Protein AF-A0A6N7IBM6-F1 (afdb_monomer_lite)

Secondary structure (DSSP, 8-state):
-PPP-PPP-PPPTTHHHHHHHHHHHHHHHHHHHHHHHHHHHHSPSSSSPPPHHHHHHHHHHHHHHHHHHHHHHHHHHH---HHHHHHHHHHHHHHHHIIIIIHHHHHHHHHHHS---SHHHHSHHHHHHHHHHHHHHHHHHHHHHHHHHHHHHHHHHTT----THHHHHHHHHHHHHHHHHHHHHHHHHHHHHHHHHHHHHHTTSHHHHHHHHHHHHHHHHHHHHHHHHHHHHHHHT-HHHHHHHHHHHHHHHHHHHHHHHHHHHHHHHHS--------

Sequence (279 aa):
MDPATAPGRSAPPGTTRLSRTLTTTLVAVWAIAAAATLAALVVPNEGSAPGSLTLLAAGLLVTAVTAVALAFGLWSSLRLPVKAVIYALGYNGLIAIVKFTLAPQALYAANRSSPFTDVLWSEPQLGVPLSAVFFFVLYAAVYALIYRHYRKKVRAALDVSRPPRRLAVVVAVAAAVFVAGAVVLAALILPALAGLFYLRWVFSSGVSLLIAAALVLAVALATRVFASAADRAVLVRDVTVLTSFFWLSLALLALYHLLWVVYLLVLVTVWPLRVVTPK

Structure (mmCIF, N/CA/C/O backbone):
data_AF-A0A6N7IBM6-F1
#
_entry.id   AF-A0A6N7IBM6-F1
#
loop_
_atom_site.group_PDB
_atom_site.id
_atom_site.type_symbol
_atom_site.label_atom_id
_atom_site.label_alt_id
_atom_site.label_comp_id
_atom_site.label_asym_id
_atom_site.label_entity_id
_atom_site.label_seq_id
_atom_site.pdbx_PDB_ins_code
_atom_site.Cartn_x
_atom_site.Cartn_y
_atom_site.Cartn_z
_atom_site.occupancy
_atom_site.B_iso_or_equiv
_atom_site.auth_seq_id
_atom_site.auth_comp_id
_atom_site.auth_asym_id
_atom_site.auth_atom_id
_atom_site.pdbx_PDB_model_num
ATOM 1 N N . MET A 1 1 ? -55.158 32.446 25.468 1.00 46.06 1 MET A N 1
ATOM 2 C CA . MET A 1 1 ? -54.983 31.506 24.341 1.00 46.06 1 MET A CA 1
ATOM 3 C C . MET A 1 1 ? -53.535 31.615 23.911 1.00 46.06 1 MET A C 1
ATOM 5 O O . MET A 1 1 ? -53.211 32.513 23.151 1.00 46.06 1 MET A O 1
ATOM 9 N N . ASP A 1 2 ? -52.674 30.779 24.488 1.00 49.69 2 ASP A N 1
ATOM 10 C CA . ASP A 1 2 ? -51.251 30.731 24.146 1.00 49.69 2 ASP A CA 1
ATOM 11 C C . ASP A 1 2 ? -51.031 29.658 23.071 1.00 49.69 2 ASP A C 1
ATOM 13 O O . ASP A 1 2 ? -51.432 28.507 23.281 1.00 49.69 2 ASP A O 1
ATOM 17 N N . PRO A 1 3 ? -50.444 29.997 21.911 1.00 63.97 3 PRO A N 1
ATOM 18 C CA . PRO A 1 3 ? -50.121 29.018 20.890 1.00 63.97 3 PRO A CA 1
ATOM 19 C C . PRO A 1 3 ? -48.964 28.140 21.377 1.00 63.97 3 PRO A C 1
ATOM 21 O O . PRO A 1 3 ? -47.847 28.601 21.605 1.00 63.97 3 PRO A O 1
ATOM 24 N N . ALA A 1 4 ? -49.271 26.855 21.538 1.00 60.16 4 ALA A N 1
ATOM 25 C CA . ALA A 1 4 ? -48.356 25.799 21.930 1.00 60.16 4 ALA A CA 1
ATOM 26 C C . ALA A 1 4 ? -47.053 25.832 21.113 1.00 60.16 4 ALA A C 1
ATOM 28 O O . ALA A 1 4 ? -47.042 25.667 19.891 1.00 60.16 4 ALA A O 1
ATOM 29 N N . THR A 1 5 ? -45.940 26.010 21.818 1.00 67.19 5 THR A N 1
ATOM 30 C CA . THR A 1 5 ? -44.579 25.869 21.310 1.00 67.19 5 THR A CA 1
ATOM 31 C C . THR A 1 5 ? -44.333 24.411 20.925 1.00 67.19 5 THR A C 1
ATOM 33 O O . THR A 1 5 ? -44.178 23.528 21.767 1.00 67.19 5 THR A O 1
ATOM 36 N N . ALA A 1 6 ? -44.328 24.139 19.619 1.00 66.25 6 ALA A N 1
ATOM 37 C CA . ALA A 1 6 ? -44.003 22.824 19.088 1.00 66.25 6 ALA A CA 1
ATOM 38 C C . ALA A 1 6 ? -42.573 22.418 19.512 1.00 66.25 6 ALA A C 1
ATOM 40 O O . ALA A 1 6 ? -41.640 23.207 19.332 1.00 66.25 6 ALA A O 1
ATOM 41 N N . PRO A 1 7 ? -42.365 21.203 20.054 1.00 65.06 7 PRO A N 1
ATOM 42 C CA . PRO A 1 7 ? -41.046 20.744 20.465 1.00 65.06 7 PRO A CA 1
ATOM 43 C C . PRO A 1 7 ? -40.126 20.663 19.244 1.00 65.06 7 PRO A C 1
ATOM 45 O O . PRO A 1 7 ? -40.393 19.940 18.280 1.00 65.06 7 PRO A O 1
ATOM 48 N N . GLY A 1 8 ? -39.044 21.444 19.286 1.00 66.50 8 GLY A N 1
ATOM 49 C CA . GLY A 1 8 ? -38.047 21.520 18.228 1.00 66.50 8 GLY A CA 1
ATOM 50 C C . GLY A 1 8 ? -37.514 20.134 17.879 1.00 66.50 8 GLY A C 1
ATOM 51 O O . GLY A 1 8 ? -36.891 19.467 18.704 1.00 66.50 8 GLY A O 1
ATOM 52 N N . ARG A 1 9 ? -37.750 19.701 16.636 1.00 65.50 9 ARG A N 1
ATOM 53 C CA . ARG A 1 9 ? -37.090 18.533 16.050 1.00 65.50 9 ARG A CA 1
ATOM 54 C C . ARG A 1 9 ? -35.591 18.819 16.006 1.00 65.50 9 ARG A C 1
ATOM 56 O O . ARG A 1 9 ? -35.116 19.515 15.112 1.00 65.50 9 ARG A O 1
ATOM 63 N N . SER A 1 10 ? -34.851 18.300 16.979 1.00 67.12 10 SER A N 1
ATOM 64 C CA . SER A 1 10 ? -33.396 18.269 16.928 1.00 67.12 10 SER A CA 1
ATOM 65 C C . SER A 1 10 ? -32.985 17.485 15.681 1.00 67.12 10 SER A C 1
ATOM 67 O O . SER A 1 10 ? -33.371 16.330 15.488 1.00 67.12 10 SER A O 1
ATOM 69 N N . ALA A 1 11 ? -32.269 18.153 14.775 1.00 60.16 11 ALA A N 1
ATOM 70 C CA . ALA A 1 11 ? -31.796 17.539 13.545 1.00 60.16 11 ALA A CA 1
ATOM 71 C C . ALA A 1 11 ? -30.998 16.264 13.880 1.00 60.16 11 ALA A C 1
ATOM 73 O O . ALA A 1 11 ? -30.191 16.281 14.816 1.00 60.16 11 ALA A O 1
ATOM 74 N N . PRO A 1 12 ? -31.205 15.155 13.147 1.00 59.72 12 PRO A N 1
ATOM 75 C CA . PRO A 1 12 ? -30.545 13.898 13.453 1.00 59.72 12 PRO A CA 1
ATOM 76 C C . PRO A 1 12 ? -29.017 14.088 13.384 1.00 59.72 12 PRO A C 1
ATOM 78 O O . PRO A 1 12 ? -28.507 14.526 12.350 1.00 59.72 12 PRO A O 1
ATOM 81 N N . PRO A 1 13 ? -28.258 13.738 14.440 1.00 59.03 13 PRO A N 1
ATOM 82 C CA . PRO A 1 13 ? -26.821 14.022 14.567 1.00 59.03 13 PRO A CA 1
ATOM 83 C C . PRO A 1 13 ? -25.902 13.247 13.590 1.00 59.03 13 PRO A C 1
ATOM 85 O O . PRO A 1 13 ? -24.693 13.158 13.803 1.00 59.03 13 PRO A O 1
ATOM 88 N N . GLY A 1 14 ? -26.446 12.677 12.509 1.00 54.25 14 GLY A N 1
ATOM 89 C CA . GLY A 1 14 ? -25.742 11.784 11.584 1.00 54.25 14 GLY A CA 1
ATOM 90 C C . GLY A 1 14 ? -25.238 12.414 10.280 1.00 54.25 14 GLY A C 1
ATOM 91 O O . GLY A 1 14 ? -24.302 11.883 9.685 1.00 54.25 14 GLY A O 1
ATOM 92 N N 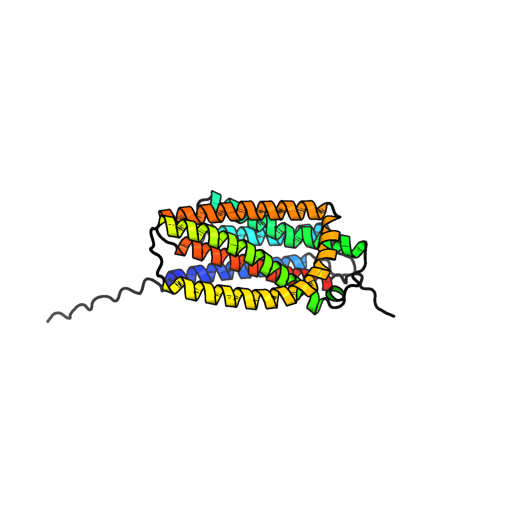. THR A 1 15 ? -25.800 13.535 9.816 1.00 53.56 15 THR A N 1
ATOM 93 C CA . THR A 1 15 ? -25.535 14.036 8.448 1.00 53.56 15 THR A CA 1
ATOM 94 C C . THR A 1 15 ? -24.187 14.750 8.294 1.00 53.56 15 THR A C 1
ATOM 96 O O . THR A 1 15 ? -23.574 14.697 7.230 1.00 53.56 15 THR A O 1
ATOM 99 N N . THR A 1 16 ? -23.658 15.354 9.360 1.00 56.59 16 THR A N 1
ATOM 100 C CA . THR A 1 16 ? -22.418 16.153 9.308 1.00 56.59 16 THR A CA 1
ATOM 101 C C . THR A 1 16 ? -21.133 15.322 9.343 1.00 56.59 16 THR A C 1
ATOM 103 O O . THR A 1 16 ? -20.100 15.762 8.838 1.00 56.59 16 THR A O 1
ATOM 106 N N . ARG A 1 17 ? -21.161 14.104 9.905 1.00 58.19 17 ARG A N 1
ATOM 107 C CA . ARG A 1 17 ? -19.975 13.224 9.933 1.00 58.19 17 ARG A CA 1
ATOM 108 C C . ARG A 1 17 ? -19.692 12.588 8.578 1.00 58.19 17 ARG A C 1
ATOM 110 O O . ARG A 1 17 ? -18.528 12.507 8.198 1.00 58.19 17 ARG A O 1
ATOM 117 N N . LEU A 1 18 ? -20.738 12.192 7.851 1.00 55.91 18 LEU A N 1
ATOM 118 C CA . LEU A 1 18 ? -20.602 11.519 6.560 1.00 55.91 18 LEU A CA 1
ATOM 119 C C . LEU A 1 18 ? -19.991 12.449 5.496 1.00 55.91 18 LEU A C 1
ATOM 121 O O . LEU A 1 18 ? -19.122 12.024 4.735 1.00 55.91 18 LEU A O 1
ATOM 125 N N . SER A 1 19 ? -20.374 13.736 5.487 1.00 61.59 19 SER A N 1
ATOM 126 C CA . SER A 1 19 ? -19.866 14.698 4.496 1.00 61.59 19 SER A CA 1
ATOM 127 C C . SER A 1 19 ? -18.378 15.009 4.679 1.00 61.59 19 SER A C 1
ATOM 129 O O . SER A 1 19 ? -17.660 15.146 3.688 1.00 61.59 19 SER A O 1
ATOM 131 N N . ARG A 1 20 ? -17.883 15.037 5.927 1.00 63.44 20 ARG A N 1
ATOM 132 C CA . ARG A 1 20 ? -16.454 15.231 6.235 1.00 63.44 20 ARG A CA 1
ATOM 133 C C . ARG A 1 20 ? -15.583 14.064 5.788 1.00 63.44 20 ARG A C 1
ATOM 135 O O . ARG A 1 20 ? -14.466 14.285 5.340 1.00 63.44 20 ARG A O 1
ATOM 142 N N . THR A 1 21 ? -16.075 12.831 5.904 1.00 60.72 21 THR A N 1
ATOM 143 C CA . THR A 1 21 ? -15.317 11.649 5.460 1.00 60.72 21 THR A CA 1
ATOM 144 C C . THR A 1 21 ? -15.274 11.567 3.935 1.00 60.72 21 THR A C 1
ATOM 146 O O . THR A 1 21 ? -14.237 11.261 3.356 1.00 60.72 21 THR A O 1
ATOM 149 N N . LEU A 1 22 ? -16.375 11.910 3.263 1.00 64.62 22 LEU A N 1
ATOM 150 C CA . LEU A 1 22 ? -16.429 11.987 1.801 1.00 64.62 22 LEU A CA 1
ATOM 151 C C . LEU A 1 22 ? -15.497 13.066 1.241 1.00 64.62 22 LEU A C 1
ATOM 153 O O . LEU A 1 22 ? -14.765 12.805 0.291 1.00 64.62 22 LEU A O 1
ATOM 157 N N . THR A 1 23 ? -15.466 14.249 1.859 1.00 65.94 23 THR A N 1
ATOM 158 C CA . THR A 1 23 ? -14.590 15.347 1.418 1.00 65.94 23 THR A CA 1
ATOM 159 C C . THR A 1 23 ? -13.111 15.023 1.592 1.00 65.94 23 THR A C 1
ATOM 161 O O . THR A 1 23 ? -12.343 15.255 0.664 1.00 65.94 23 THR A O 1
ATOM 164 N N . THR A 1 24 ? -12.689 14.424 2.709 1.00 63.28 24 THR A N 1
ATOM 165 C CA . THR A 1 24 ? -11.280 14.015 2.874 1.00 63.28 24 THR A CA 1
ATOM 166 C C . THR A 1 24 ? -10.875 12.915 1.895 1.00 63.28 24 THR A C 1
ATOM 168 O O . THR A 1 24 ? -9.767 12.951 1.363 1.00 63.28 24 THR A O 1
ATOM 171 N N . THR A 1 25 ? -11.781 11.980 1.597 1.00 60.22 25 THR A N 1
ATOM 172 C CA . THR A 1 25 ? -11.531 10.916 0.611 1.00 60.22 25 THR A CA 1
ATOM 173 C C . THR A 1 25 ? -11.406 11.487 -0.804 1.00 60.22 25 THR A C 1
ATOM 175 O O . THR A 1 25 ? -10.480 11.134 -1.528 1.00 60.22 25 THR A O 1
ATOM 178 N N . LEU A 1 26 ? -12.281 12.425 -1.181 1.00 65.44 26 LEU A N 1
ATOM 179 C CA . LEU A 1 26 ? -12.223 13.111 -2.475 1.00 65.44 26 LEU A CA 1
ATOM 180 C C . LEU A 1 26 ? -10.948 13.944 -2.627 1.00 65.44 26 LEU A C 1
ATOM 182 O O . LEU A 1 26 ? -10.300 13.862 -3.664 1.00 65.44 26 LEU A O 1
ATOM 186 N N . VAL A 1 27 ? -10.545 14.694 -1.597 1.00 68.44 27 VAL A N 1
ATOM 187 C CA . VAL A 1 27 ? -9.293 15.470 -1.623 1.00 68.44 27 VAL A CA 1
ATOM 188 C C . VAL A 1 27 ? -8.083 14.553 -1.799 1.00 68.44 27 VAL A C 1
ATOM 190 O O . VAL A 1 27 ? -7.196 14.871 -2.586 1.00 68.44 27 VAL A O 1
ATOM 193 N N . ALA A 1 28 ? -8.058 13.397 -1.129 1.00 62.78 28 ALA A N 1
ATOM 194 C CA . ALA A 1 28 ? -6.986 12.422 -1.308 1.00 62.78 28 ALA A CA 1
ATOM 195 C C . ALA A 1 28 ? -6.944 11.879 -2.746 1.00 62.78 28 ALA A C 1
ATOM 197 O O . ALA A 1 28 ? -5.870 11.841 -3.339 1.00 62.78 28 ALA A O 1
ATOM 198 N N . VAL A 1 29 ? -8.097 11.525 -3.325 1.00 65.81 29 VAL A N 1
ATOM 199 C CA . VAL A 1 29 ? -8.203 11.062 -4.722 1.00 65.81 29 VAL A CA 1
ATOM 200 C C . VAL A 1 29 ? -7.727 12.135 -5.705 1.00 65.81 29 VAL A C 1
ATOM 202 O O . VAL A 1 29 ? -6.951 11.828 -6.607 1.00 65.81 29 VAL A O 1
ATOM 205 N N . TRP A 1 30 ? -8.124 13.394 -5.511 1.00 67.44 30 TRP A N 1
ATOM 206 C CA . TRP A 1 30 ? -7.716 14.505 -6.376 1.00 67.44 30 TRP A CA 1
ATOM 207 C C . TRP A 1 30 ? -6.231 14.846 -6.258 1.00 67.44 30 TRP A C 1
ATOM 209 O O . TRP A 1 30 ? -5.575 15.036 -7.279 1.00 67.44 30 TRP A O 1
ATOM 219 N N . ALA A 1 31 ? -5.676 14.872 -5.044 1.00 67.50 31 ALA A N 1
ATOM 220 C CA . ALA A 1 31 ? -4.242 15.085 -4.835 1.00 67.50 31 ALA A CA 1
ATOM 221 C C . ALA A 1 31 ? -3.411 13.999 -5.533 1.00 67.50 31 ALA A C 1
ATOM 223 O O . ALA A 1 31 ? -2.373 14.264 -6.133 1.00 67.50 31 ALA A O 1
ATOM 224 N N . ILE A 1 32 ? -3.915 12.771 -5.498 1.00 62.09 32 ILE A N 1
ATOM 225 C CA . ILE A 1 32 ? -3.315 11.611 -6.137 1.00 62.09 32 ILE A CA 1
ATOM 226 C C . ILE A 1 32 ? -3.395 11.682 -7.667 1.00 62.09 32 ILE A C 1
ATOM 228 O O . ILE A 1 32 ? -2.393 11.429 -8.336 1.00 62.09 32 ILE A O 1
ATOM 232 N N . ALA A 1 33 ? -4.547 12.064 -8.222 1.00 65.62 33 ALA A N 1
ATOM 233 C CA . ALA A 1 33 ? -4.696 12.287 -9.657 1.00 65.62 33 ALA A CA 1
ATOM 234 C C . ALA A 1 33 ? -3.753 13.402 -10.136 1.00 65.62 33 ALA A C 1
ATOM 236 O O . ALA A 1 33 ? -3.046 13.225 -11.121 1.00 65.62 33 ALA A O 1
ATOM 237 N N . ALA A 1 34 ? -3.657 14.504 -9.386 1.00 67.44 34 ALA A N 1
ATOM 238 C CA . ALA A 1 34 ? -2.734 15.597 -9.679 1.00 67.44 34 ALA A CA 1
ATOM 239 C C . ALA A 1 34 ? -1.262 15.150 -9.642 1.00 67.44 34 ALA A C 1
ATOM 241 O O . ALA A 1 34 ? -0.486 15.542 -10.509 1.00 67.44 34 ALA A O 1
ATOM 242 N N . ALA A 1 35 ? -0.878 14.294 -8.689 1.00 63.75 35 ALA A N 1
ATOM 243 C CA . ALA A 1 35 ? 0.472 13.732 -8.629 1.00 63.75 35 ALA A CA 1
ATOM 244 C C . ALA A 1 35 ? 0.785 12.832 -9.834 1.00 63.75 35 ALA A C 1
ATOM 246 O O . ALA A 1 35 ? 1.894 12.890 -10.362 1.00 63.75 35 ALA A O 1
ATOM 247 N N . ALA A 1 36 ? -0.183 12.034 -10.296 1.00 63.06 36 ALA A N 1
ATOM 248 C CA . ALA A 1 36 ? -0.033 11.220 -11.501 1.00 63.06 36 ALA A CA 1
ATOM 249 C C . ALA A 1 36 ? 0.125 12.091 -12.760 1.00 63.06 36 ALA A C 1
ATOM 251 O O . ALA A 1 36 ? 1.002 11.826 -13.580 1.00 63.06 36 ALA A O 1
ATOM 252 N N . THR A 1 37 ? -0.652 13.172 -12.878 1.00 66.38 37 THR A N 1
ATOM 253 C CA . THR A 1 37 ? -0.516 14.145 -13.973 1.00 66.38 37 THR A CA 1
ATOM 254 C C . THR A 1 37 ? 0.837 14.853 -13.933 1.00 66.38 37 THR A C 1
ATOM 256 O O . THR A 1 37 ? 1.499 14.971 -14.957 1.00 66.38 37 THR A O 1
ATOM 259 N N . LEU A 1 38 ? 1.296 15.276 -12.751 1.00 66.00 38 LEU A N 1
ATOM 260 C CA . LEU A 1 38 ? 2.620 15.884 -12.581 1.00 66.00 38 LEU A CA 1
ATOM 261 C C . LEU A 1 38 ? 3.746 14.912 -12.939 1.00 66.00 38 LEU A C 1
ATOM 263 O O . LEU A 1 38 ? 4.699 15.311 -13.598 1.00 66.00 38 LEU A O 1
ATOM 267 N N . ALA A 1 39 ? 3.630 13.638 -12.561 1.00 61.75 39 ALA A N 1
ATOM 268 C CA . ALA A 1 39 ? 4.596 12.619 -12.953 1.00 61.75 39 ALA A CA 1
ATOM 269 C C . ALA A 1 39 ? 4.652 12.447 -14.479 1.00 61.75 39 ALA A C 1
ATOM 271 O O . ALA A 1 39 ? 5.745 12.358 -15.030 1.00 61.75 39 ALA A O 1
ATOM 272 N N . ALA A 1 40 ? 3.503 12.469 -15.165 1.00 63.88 40 ALA A N 1
ATOM 273 C CA . ALA A 1 40 ? 3.440 12.394 -16.625 1.00 63.88 40 ALA A CA 1
ATOM 274 C C . ALA A 1 40 ? 4.085 13.609 -17.318 1.00 63.88 40 ALA A C 1
ATOM 276 O O . ALA A 1 40 ? 4.690 13.450 -18.370 1.00 63.88 40 ALA A O 1
ATOM 277 N N . LEU A 1 41 ? 4.016 14.799 -16.712 1.00 66.75 41 LEU A N 1
ATOM 278 C CA . LEU A 1 41 ? 4.637 16.022 -17.242 1.00 66.75 41 LEU A CA 1
ATOM 279 C C . LEU A 1 41 ? 6.168 16.052 -17.100 1.00 66.75 41 LEU A C 1
ATOM 281 O O . LEU A 1 41 ? 6.829 16.827 -17.784 1.00 66.75 41 LEU A O 1
ATOM 285 N N . VAL A 1 42 ? 6.735 15.241 -16.201 1.00 65.75 42 VAL A N 1
ATOM 286 C CA . VAL A 1 42 ? 8.186 15.184 -15.941 1.00 65.75 42 VAL A CA 1
ATOM 287 C C . VAL A 1 42 ? 8.883 14.121 -16.802 1.00 65.75 42 VAL A C 1
ATOM 289 O O . VAL A 1 42 ? 10.107 14.140 -16.937 1.00 65.75 42 VAL A O 1
ATOM 292 N N . VAL A 1 43 ? 8.133 13.194 -17.408 1.00 60.88 43 VAL A N 1
ATOM 293 C CA . VAL A 1 43 ? 8.698 12.212 -18.340 1.00 60.88 43 VAL A CA 1
ATOM 294 C C . VAL A 1 43 ? 8.967 12.914 -19.678 1.00 60.88 43 VAL A C 1
ATOM 296 O O . VAL A 1 43 ? 8.028 13.452 -20.262 1.00 60.88 43 VAL A O 1
ATOM 299 N N . PRO A 1 44 ? 10.222 12.946 -20.169 1.00 57.38 44 PRO A N 1
ATOM 300 C CA . PRO A 1 44 ? 10.534 13.579 -21.443 1.00 57.38 44 PRO A CA 1
ATOM 301 C C . PRO A 1 44 ? 9.717 12.943 -22.566 1.00 57.38 44 PRO A C 1
ATOM 303 O O . PRO A 1 44 ? 9.689 11.718 -22.703 1.00 57.38 44 PRO A O 1
ATOM 306 N N . ASN A 1 45 ? 9.083 13.780 -23.383 1.00 57.19 45 ASN A N 1
ATOM 307 C CA . ASN A 1 45 ? 8.593 13.343 -24.678 1.00 57.19 45 ASN A CA 1
ATOM 308 C C . ASN A 1 45 ? 9.822 13.056 -25.554 1.00 57.19 45 ASN A C 1
ATOM 310 O O . ASN A 1 45 ? 10.715 13.894 -25.632 1.00 57.19 45 ASN A O 1
ATOM 314 N N . GLU A 1 46 ? 9.823 11.892 -26.208 1.00 52.97 46 GLU A N 1
ATOM 315 C CA . GLU A 1 46 ? 10.716 11.458 -27.297 1.00 52.97 46 GLU A CA 1
ATOM 316 C C . GLU A 1 46 ? 11.830 10.443 -26.965 1.00 52.97 46 GLU A C 1
ATOM 318 O O . GLU A 1 46 ? 12.900 10.752 -26.437 1.00 52.97 46 GLU A O 1
ATOM 323 N N . GLY A 1 47 ? 11.566 9.196 -27.391 1.00 58.12 47 GLY A N 1
ATOM 324 C CA . GLY A 1 47 ? 12.521 8.206 -27.921 1.00 58.12 47 GLY A CA 1
ATOM 325 C C . GLY A 1 47 ? 13.555 7.598 -26.971 1.00 58.12 47 GLY A C 1
ATOM 326 O O . GLY A 1 47 ? 14.104 6.535 -27.261 1.00 58.12 47 GLY A O 1
ATOM 327 N N . SER A 1 48 ? 13.822 8.238 -25.840 1.00 65.56 48 SER A N 1
ATOM 328 C CA . SER A 1 48 ? 14.853 7.848 -24.888 1.00 65.56 48 SER A CA 1
ATOM 329 C C . SER A 1 48 ? 14.225 7.360 -23.587 1.00 65.56 48 SER A C 1
ATOM 331 O O . SER A 1 48 ? 13.278 7.938 -23.059 1.00 65.56 48 SER A O 1
ATOM 333 N N . ALA A 1 49 ? 14.745 6.243 -23.078 1.00 63.62 49 ALA A N 1
ATOM 334 C CA . ALA A 1 49 ? 14.312 5.685 -21.807 1.00 63.62 49 ALA A CA 1
ATOM 335 C C . ALA A 1 49 ? 14.438 6.735 -20.688 1.00 63.62 49 ALA A C 1
ATOM 337 O O . ALA A 1 49 ? 15.509 7.343 -20.573 1.00 63.62 49 ALA A O 1
ATOM 338 N N . PRO A 1 50 ? 13.417 6.927 -19.829 1.00 67.06 50 PRO A N 1
ATOM 339 C CA . PRO A 1 50 ? 13.541 7.840 -18.704 1.00 67.06 50 PRO A CA 1
ATOM 340 C C . PRO A 1 50 ? 14.718 7.407 -17.829 1.00 67.06 50 PRO A C 1
ATOM 342 O O . PRO A 1 50 ? 14.868 6.229 -17.486 1.00 67.06 50 PRO A O 1
ATOM 345 N N . GLY A 1 51 ? 15.569 8.369 -17.468 1.00 72.38 51 GLY A N 1
ATOM 346 C CA . GLY A 1 51 ? 16.672 8.117 -16.551 1.00 72.38 51 GLY A CA 1
ATOM 347 C C . GLY A 1 51 ? 16.151 7.512 -15.244 1.00 72.38 51 GLY A C 1
ATOM 348 O O . GLY A 1 51 ? 15.059 7.846 -14.780 1.00 72.38 51 GLY A O 1
ATOM 349 N N . SER A 1 52 ? 16.939 6.642 -14.609 1.00 71.50 52 SER A N 1
ATOM 350 C CA . SER A 1 52 ? 16.592 6.058 -13.303 1.00 71.50 52 SER A CA 1
ATOM 351 C C . SER A 1 52 ? 16.266 7.130 -12.257 1.00 71.50 52 SER A C 1
ATOM 353 O O . SER A 1 52 ? 15.389 6.928 -11.419 1.00 71.50 52 SER A O 1
ATOM 355 N N . LEU A 1 53 ? 16.922 8.291 -12.350 1.00 75.75 53 LEU A N 1
ATOM 356 C CA . LEU A 1 53 ? 16.660 9.455 -11.510 1.00 75.75 53 LEU A CA 1
ATOM 357 C C . LEU A 1 53 ? 15.264 10.053 -11.744 1.00 75.75 53 LEU A C 1
ATOM 359 O O . LEU A 1 53 ? 14.612 10.439 -10.781 1.00 75.75 53 LEU A O 1
ATOM 363 N N . THR A 1 54 ? 14.782 10.093 -12.988 1.00 75.81 54 THR A N 1
ATOM 364 C CA . THR A 1 54 ? 13.441 10.595 -13.332 1.00 75.81 54 THR A CA 1
ATOM 365 C C . THR A 1 54 ? 12.360 9.685 -12.757 1.00 75.81 54 THR A C 1
ATOM 367 O O . THR A 1 54 ? 11.418 10.167 -12.130 1.00 75.81 54 THR A O 1
ATOM 370 N N . LEU A 1 55 ? 12.526 8.364 -12.894 1.00 72.00 55 LEU A N 1
ATOM 371 C CA . LEU A 1 55 ? 11.618 7.383 -12.287 1.00 72.00 55 LEU A CA 1
ATOM 372 C C . LEU A 1 55 ? 11.628 7.486 -10.757 1.00 72.00 55 LEU A C 1
ATOM 374 O O . LEU A 1 55 ? 10.570 7.467 -10.129 1.00 72.00 55 LEU A O 1
ATOM 378 N N . LEU A 1 56 ? 12.815 7.661 -10.166 1.00 77.00 56 LEU A N 1
ATOM 379 C CA . LEU A 1 56 ? 12.982 7.871 -8.731 1.00 77.00 56 LEU A CA 1
ATOM 380 C C . LEU A 1 56 ? 12.273 9.141 -8.254 1.00 77.00 56 LEU A C 1
ATOM 382 O O . LEU A 1 56 ? 11.507 9.085 -7.295 1.00 77.00 56 LEU A O 1
ATOM 386 N N . ALA A 1 57 ? 12.482 10.263 -8.940 1.00 79.19 57 ALA A N 1
ATOM 387 C CA . ALA A 1 57 ? 11.862 11.542 -8.613 1.00 79.19 57 ALA A CA 1
ATOM 388 C C . ALA A 1 57 ? 10.332 11.480 -8.723 1.00 79.19 57 ALA A C 1
ATOM 390 O O . ALA A 1 57 ? 9.640 11.901 -7.797 1.00 79.19 57 ALA A O 1
ATOM 391 N N . ALA A 1 58 ? 9.801 10.893 -9.800 1.00 75.62 58 ALA A N 1
ATOM 392 C CA . ALA A 1 58 ? 8.362 10.716 -9.983 1.00 75.62 58 ALA A CA 1
ATOM 393 C C . ALA A 1 58 ? 7.754 9.836 -8.878 1.00 75.62 58 ALA A C 1
ATOM 395 O O . ALA A 1 58 ? 6.748 10.205 -8.269 1.00 75.62 58 ALA A O 1
ATOM 396 N N . GLY A 1 59 ? 8.390 8.704 -8.560 1.00 75.06 59 GLY A N 1
ATOM 397 C CA . GLY A 1 59 ? 7.915 7.814 -7.503 1.00 75.06 59 GLY A CA 1
ATOM 398 C C . GLY A 1 59 ? 7.975 8.443 -6.110 1.00 75.06 59 GLY A C 1
ATOM 399 O O . GLY A 1 59 ? 7.042 8.282 -5.317 1.00 75.06 59 GLY A O 1
ATOM 400 N N . LEU A 1 60 ? 9.026 9.213 -5.815 1.00 80.69 60 LEU A N 1
ATOM 401 C CA . LEU A 1 60 ? 9.144 9.971 -4.566 1.00 80.69 60 LEU A CA 1
ATOM 402 C C . LEU A 1 60 ? 8.101 11.085 -4.469 1.00 80.69 60 LEU A C 1
ATOM 404 O O . LEU A 1 60 ? 7.528 11.267 -3.398 1.00 80.69 60 LEU A O 1
ATOM 408 N N . LEU A 1 61 ? 7.809 11.787 -5.567 1.00 81.31 61 LEU A N 1
ATOM 409 C CA . LEU A 1 61 ? 6.780 12.826 -5.600 1.00 81.31 61 LEU A CA 1
ATOM 410 C C . LEU A 1 61 ? 5.394 12.243 -5.304 1.00 81.31 61 LEU A C 1
ATOM 412 O O . LEU A 1 61 ? 4.701 12.740 -4.416 1.00 81.31 61 LEU A O 1
ATOM 416 N N . VAL A 1 62 ? 5.015 11.155 -5.984 1.00 75.62 62 VAL A N 1
ATOM 417 C CA . VAL A 1 62 ? 3.746 10.452 -5.723 1.00 75.62 62 VAL A CA 1
ATOM 418 C C . VAL A 1 62 ? 3.684 9.998 -4.265 1.00 75.62 62 VAL A C 1
ATOM 420 O O . VAL A 1 62 ? 2.689 10.257 -3.592 1.00 75.62 62 VAL A O 1
ATOM 423 N N . THR A 1 63 ? 4.770 9.408 -3.752 1.00 76.50 63 THR A N 1
ATOM 424 C CA . THR A 1 63 ? 4.880 8.973 -2.349 1.00 76.50 63 THR A CA 1
ATOM 425 C C . THR A 1 63 ? 4.711 10.130 -1.364 1.00 76.50 63 THR A C 1
ATOM 427 O O . THR A 1 63 ? 4.022 9.990 -0.353 1.00 76.50 63 THR A O 1
ATOM 430 N N . ALA A 1 64 ? 5.329 11.280 -1.635 1.00 82.62 64 ALA A N 1
ATOM 431 C CA . ALA A 1 64 ? 5.245 12.456 -0.779 1.00 82.62 64 ALA A CA 1
ATOM 432 C C . ALA A 1 64 ? 3.815 13.008 -0.743 1.00 82.62 64 ALA A C 1
ATOM 434 O O . ALA A 1 64 ? 3.269 13.230 0.338 1.00 82.62 64 ALA A O 1
ATOM 435 N N . VAL A 1 65 ? 3.175 13.159 -1.907 1.00 80.19 65 VAL A N 1
ATOM 436 C CA . VAL A 1 65 ? 1.792 13.650 -1.999 1.00 80.19 65 VAL A CA 1
ATOM 437 C C . VAL A 1 65 ? 0.827 12.700 -1.291 1.00 80.19 65 VAL A C 1
ATOM 439 O O . VAL A 1 65 ? -0.008 13.144 -0.498 1.00 80.19 65 VAL A O 1
ATOM 442 N N . THR A 1 66 ? 0.964 11.389 -1.502 1.00 75.56 66 THR A N 1
ATOM 443 C CA . THR A 1 66 ? 0.104 10.395 -0.847 1.00 75.56 66 THR A CA 1
ATOM 444 C C . THR A 1 66 ? 0.329 10.358 0.663 1.00 75.56 66 THR A C 1
ATOM 446 O O . THR A 1 66 ? -0.633 10.240 1.422 1.00 75.56 66 THR A O 1
ATOM 449 N N . ALA A 1 67 ? 1.575 10.505 1.124 1.00 80.44 67 ALA A N 1
ATOM 450 C CA . ALA A 1 67 ? 1.901 10.580 2.545 1.00 80.44 67 ALA A CA 1
ATOM 451 C C . ALA A 1 67 ? 1.301 11.832 3.203 1.00 80.44 67 ALA A C 1
ATOM 453 O O . ALA A 1 67 ? 0.715 11.724 4.278 1.00 80.44 67 ALA A O 1
ATOM 454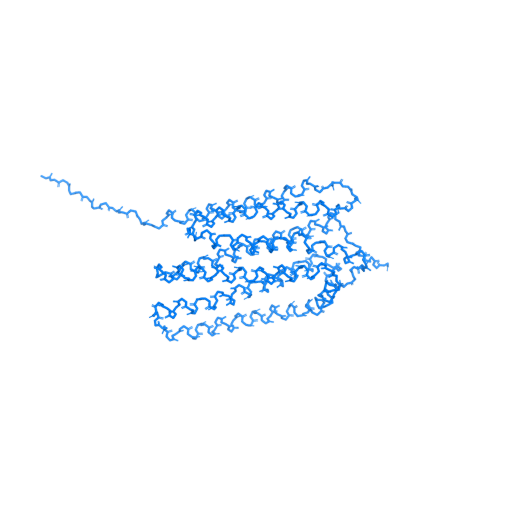 N N . VAL A 1 68 ? 1.375 13.000 2.559 1.00 82.94 68 VAL A N 1
ATOM 455 C CA . VAL A 1 68 ? 0.769 14.242 3.073 1.00 82.94 68 VAL A CA 1
ATOM 456 C C . VAL A 1 68 ? -0.753 14.123 3.144 1.00 82.94 68 VAL A C 1
ATOM 458 O O . VAL A 1 68 ? -1.341 14.413 4.188 1.00 82.94 68 VAL A O 1
ATOM 461 N N . ALA A 1 69 ? -1.395 13.632 2.079 1.00 77.50 69 ALA A N 1
ATOM 462 C CA . ALA A 1 69 ? -2.842 13.413 2.058 1.00 77.50 69 ALA A CA 1
ATOM 463 C C . ALA A 1 69 ? -3.281 12.437 3.162 1.00 77.50 69 ALA A C 1
ATOM 465 O O . ALA A 1 69 ? -4.268 12.673 3.864 1.00 77.50 69 ALA A O 1
ATOM 466 N N . LEU A 1 70 ? -2.507 11.369 3.370 1.00 78.00 70 LEU A N 1
ATOM 467 C CA . LEU A 1 70 ? -2.742 10.411 4.439 1.00 78.00 70 LEU A CA 1
ATOM 468 C C . LEU A 1 70 ? -2.574 11.038 5.825 1.00 78.00 70 LEU A C 1
ATOM 470 O O . LEU A 1 70 ? -3.440 10.855 6.679 1.00 78.00 70 LEU A O 1
ATOM 474 N N . ALA A 1 71 ? -1.479 11.765 6.058 1.00 82.62 71 ALA A N 1
ATOM 475 C CA . ALA A 1 71 ? -1.212 12.438 7.328 1.00 82.62 71 ALA A CA 1
ATOM 476 C C . ALA A 1 71 ? -2.382 13.352 7.692 1.00 82.62 71 ALA A C 1
ATOM 478 O O . ALA A 1 71 ? -2.927 13.271 8.795 1.00 82.62 71 ALA A O 1
ATOM 479 N N . PHE A 1 72 ? -2.823 14.151 6.719 1.00 81.44 72 PHE A N 1
ATOM 480 C CA . PHE A 1 72 ? -3.955 15.050 6.863 1.00 81.44 72 PHE A CA 1
ATOM 481 C C . PHE A 1 72 ? -5.258 14.298 7.167 1.00 81.44 72 PHE A C 1
ATOM 483 O O . PHE A 1 72 ? -5.981 14.669 8.094 1.00 81.44 72 PHE A O 1
ATOM 490 N N . GLY A 1 73 ? -5.549 13.206 6.453 1.00 75.38 73 GLY A N 1
ATOM 491 C CA . GLY A 1 73 ? -6.729 12.370 6.699 1.00 75.38 73 GLY A CA 1
ATOM 492 C C . GLY A 1 73 ? -6.733 11.735 8.094 1.00 75.38 73 GLY A C 1
ATOM 493 O O . GLY A 1 73 ? -7.738 11.798 8.808 1.00 75.38 73 GLY A O 1
ATOM 494 N N . LEU A 1 74 ? -5.597 11.179 8.525 1.00 79.50 74 LEU A N 1
ATOM 495 C CA . LEU A 1 74 ? -5.447 10.547 9.840 1.00 79.50 74 LEU A CA 1
ATOM 496 C C . LEU A 1 74 ? -5.568 11.562 10.985 1.00 79.50 74 LEU A C 1
ATOM 498 O O . LEU A 1 74 ? -6.256 11.280 11.973 1.00 79.50 74 LEU A O 1
ATOM 502 N N . TRP A 1 75 ? -4.944 12.738 10.855 1.00 79.94 75 TRP A N 1
ATOM 503 C CA . TRP A 1 75 ? -5.020 13.805 11.858 1.00 79.94 75 TRP A CA 1
ATOM 504 C C . TRP A 1 75 ? -6.411 14.421 11.959 1.00 79.94 75 TRP A C 1
ATOM 506 O O . TRP A 1 75 ? -6.935 14.557 13.066 1.00 79.94 75 TRP A O 1
ATOM 516 N N . SER A 1 76 ? -7.036 14.747 10.828 1.00 78.56 76 SER A N 1
ATOM 517 C CA . SER A 1 76 ? -8.344 15.411 10.814 1.00 78.56 76 SER A CA 1
ATOM 518 C C . SER A 1 76 ? -9.489 14.496 11.257 1.00 78.56 76 SER A C 1
ATOM 520 O O . SER A 1 76 ? -10.410 14.955 11.935 1.00 78.56 76 SER A O 1
ATOM 522 N N . SER A 1 77 ? -9.440 13.205 10.902 1.00 75.50 77 SER A N 1
ATOM 523 C CA . SER A 1 77 ? -10.607 12.317 11.015 1.00 75.50 77 SER A CA 1
ATOM 524 C C . SER A 1 77 ? -10.566 11.373 12.217 1.00 75.50 77 SER A C 1
ATOM 526 O O . SER A 1 77 ? -11.596 11.158 12.853 1.00 75.50 77 SER A O 1
ATOM 528 N N . LEU A 1 78 ? -9.403 10.797 12.548 1.00 70.38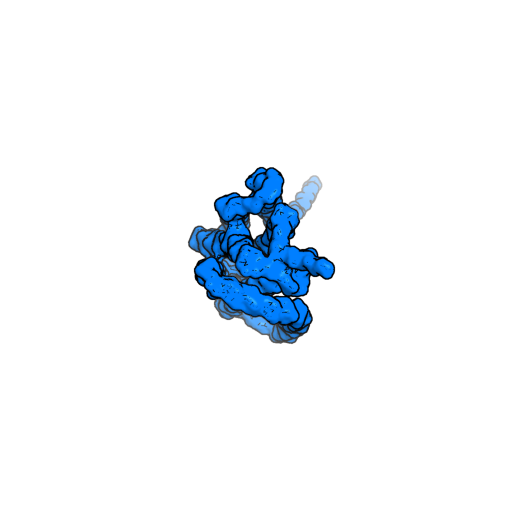 78 LEU A N 1
ATOM 529 C CA . LEU A 1 78 ? -9.320 9.694 13.520 1.00 70.38 78 LEU A CA 1
ATOM 530 C C . LEU A 1 78 ? -8.722 10.094 14.877 1.00 70.38 78 LEU A C 1
ATOM 532 O O . LEU A 1 78 ? -8.818 9.311 15.822 1.00 70.38 78 LEU A O 1
ATOM 536 N N . ARG A 1 79 ? -8.123 11.293 14.994 1.00 82.44 79 ARG A N 1
ATOM 537 C CA . ARG A 1 79 ? -7.466 11.796 16.223 1.00 82.44 79 ARG A CA 1
ATOM 538 C C . ARG A 1 79 ? -6.551 10.746 16.877 1.00 82.44 79 ARG A C 1
ATOM 540 O O . ARG A 1 79 ? -6.535 10.585 18.099 1.00 82.44 79 ARG A O 1
ATOM 547 N N . LEU A 1 80 ? -5.835 9.983 16.050 1.00 82.50 80 LEU A N 1
ATOM 548 C CA . LEU A 1 80 ? -4.916 8.953 16.526 1.00 82.50 80 LEU A CA 1
ATOM 549 C C . LEU A 1 80 ? -3.713 9.595 17.235 1.00 82.50 80 LEU A C 1
ATOM 551 O O . LEU A 1 80 ? -3.330 10.716 16.894 1.00 82.50 80 LEU A O 1
ATOM 555 N N . PRO A 1 81 ? -3.071 8.885 18.183 1.00 89.12 81 PRO A N 1
ATOM 556 C CA . PRO A 1 81 ? -1.811 9.334 18.763 1.00 89.12 81 PRO A CA 1
ATOM 557 C C . PRO A 1 81 ? -0.768 9.597 17.671 1.00 89.12 81 PRO A C 1
ATOM 559 O O . PRO A 1 81 ? -0.671 8.827 16.715 1.00 89.12 81 PRO A O 1
ATOM 562 N N . VAL A 1 82 ? 0.070 10.624 17.848 1.00 90.88 82 VAL A N 1
ATOM 563 C CA . VAL A 1 82 ? 1.117 11.004 16.877 1.00 90.88 82 VAL A CA 1
ATOM 564 C C . VAL A 1 82 ? 1.987 9.807 16.480 1.00 90.88 82 VAL A C 1
ATOM 566 O O . VAL A 1 82 ? 2.255 9.607 15.301 1.00 90.88 82 VAL A O 1
ATOM 569 N N . LYS A 1 83 ? 2.337 8.939 17.440 1.00 93.00 83 LYS A N 1
ATOM 570 C CA . LYS A 1 83 ? 3.092 7.700 17.182 1.00 93.00 83 LYS A CA 1
ATOM 571 C C . LYS A 1 83 ? 2.408 6.783 16.159 1.00 93.00 83 LYS A C 1
ATOM 573 O O . LYS A 1 83 ? 3.070 6.271 15.264 1.00 93.00 83 LYS A O 1
ATOM 578 N N . ALA A 1 84 ? 1.088 6.608 16.252 1.00 90.75 84 ALA A N 1
ATOM 579 C CA . ALA A 1 84 ? 0.327 5.787 15.310 1.00 90.75 84 ALA A CA 1
ATOM 580 C C . ALA A 1 84 ? 0.294 6.416 13.912 1.00 90.75 84 ALA A C 1
ATOM 582 O O . ALA A 1 84 ? 0.355 5.701 12.918 1.00 90.75 84 ALA A O 1
ATOM 583 N N . VAL A 1 85 ? 0.252 7.748 13.830 1.00 90.19 85 VAL A N 1
ATOM 584 C CA . VAL A 1 85 ? 0.330 8.461 12.549 1.00 90.19 85 VAL A CA 1
ATOM 585 C C . VAL A 1 85 ? 1.713 8.312 11.927 1.00 90.19 85 VAL A C 1
ATOM 587 O O . VAL A 1 85 ? 1.799 7.983 10.751 1.00 90.19 85 VAL A O 1
ATOM 590 N N . ILE A 1 86 ? 2.788 8.443 12.709 1.00 93.56 86 ILE A N 1
ATOM 591 C CA . ILE A 1 86 ? 4.162 8.221 12.233 1.00 93.56 86 ILE A CA 1
ATOM 592 C C . ILE A 1 86 ? 4.324 6.799 11.692 1.00 93.56 86 ILE A C 1
ATOM 594 O O . ILE A 1 86 ? 4.823 6.620 10.586 1.00 93.56 86 ILE A O 1
ATOM 598 N N . TYR A 1 87 ? 3.865 5.780 12.423 1.00 93.88 87 TYR A N 1
ATOM 599 C CA . TYR A 1 87 ? 3.924 4.401 11.933 1.00 93.88 87 TYR A CA 1
ATOM 600 C C . TYR A 1 87 ? 3.066 4.197 10.677 1.00 93.88 87 TYR A C 1
ATOM 602 O O . TYR A 1 87 ? 3.471 3.451 9.786 1.00 93.88 87 TYR A O 1
ATOM 610 N N . ALA A 1 88 ? 1.913 4.871 10.579 1.00 91.19 88 ALA A N 1
ATOM 611 C CA . ALA A 1 88 ? 1.052 4.796 9.405 1.00 91.19 88 ALA A CA 1
ATOM 612 C C . ALA A 1 88 ? 1.710 5.410 8.172 1.00 91.19 88 ALA A C 1
ATOM 614 O O . ALA A 1 88 ? 1.705 4.804 7.102 1.00 91.19 88 ALA A O 1
ATOM 615 N N . LEU A 1 89 ? 2.324 6.577 8.335 1.00 91.06 89 LEU A N 1
ATOM 616 C CA . LEU A 1 89 ? 3.114 7.219 7.292 1.00 91.06 89 LEU A CA 1
ATOM 617 C C . LEU A 1 89 ? 4.321 6.370 6.911 1.00 91.06 89 LEU A C 1
ATOM 619 O O . LEU A 1 89 ? 4.574 6.188 5.727 1.00 91.06 89 LEU A O 1
ATOM 623 N N . GLY A 1 90 ? 5.008 5.786 7.893 1.00 93.00 90 GLY A N 1
ATOM 624 C CA . GLY A 1 90 ? 6.165 4.929 7.666 1.00 93.00 90 GLY A CA 1
ATOM 625 C C . GLY A 1 90 ? 5.833 3.702 6.820 1.00 93.00 90 GLY A C 1
ATOM 626 O O . GLY A 1 90 ? 6.477 3.482 5.798 1.00 93.00 90 GLY A O 1
ATOM 627 N N . TYR A 1 91 ? 4.802 2.924 7.178 1.00 93.31 91 TYR A N 1
ATOM 628 C CA . TYR A 1 91 ? 4.463 1.741 6.377 1.00 93.31 91 TYR A CA 1
ATOM 629 C C . TYR A 1 91 ? 3.935 2.116 4.985 1.00 93.31 91 TYR A C 1
ATOM 631 O O . TYR A 1 91 ? 4.275 1.444 4.014 1.00 93.31 91 TYR A O 1
ATOM 639 N N . ASN A 1 92 ? 3.126 3.178 4.859 1.00 89.50 92 ASN A N 1
ATOM 640 C CA . ASN A 1 92 ? 2.607 3.605 3.554 1.00 89.50 92 ASN A CA 1
ATOM 641 C C . ASN A 1 92 ? 3.725 4.143 2.660 1.00 89.50 92 ASN A C 1
ATOM 643 O O . ASN A 1 92 ? 3.772 3.803 1.483 1.00 89.50 92 ASN A O 1
ATOM 647 N N . GLY A 1 93 ? 4.644 4.925 3.228 1.00 88.44 93 GLY A N 1
ATOM 648 C CA . GLY A 1 93 ? 5.827 5.420 2.534 1.00 88.44 93 GLY A CA 1
ATOM 649 C C . GLY A 1 93 ? 6.693 4.277 2.015 1.00 88.44 93 GLY A C 1
ATOM 650 O O . GLY A 1 93 ? 7.074 4.290 0.852 1.00 88.44 93 GLY A O 1
ATOM 651 N N . LEU A 1 94 ? 6.924 3.236 2.823 1.00 92.38 94 LEU A N 1
ATOM 652 C CA . LEU A 1 94 ? 7.650 2.038 2.381 1.00 92.38 94 LEU A CA 1
ATOM 653 C C . LEU A 1 94 ? 6.936 1.313 1.233 1.00 92.38 94 LEU A C 1
ATOM 655 O O . LEU A 1 94 ? 7.582 0.946 0.256 1.00 92.38 94 LEU A O 1
ATOM 659 N N . ILE A 1 95 ? 5.612 1.132 1.310 1.00 89.69 95 ILE A N 1
ATOM 660 C CA . ILE A 1 95 ? 4.831 0.509 0.225 1.00 89.69 95 ILE A CA 1
ATOM 661 C C . ILE A 1 95 ? 4.924 1.337 -1.060 1.00 89.69 95 ILE A C 1
ATOM 663 O O . ILE A 1 95 ? 5.096 0.771 -2.140 1.00 89.69 95 ILE A O 1
ATOM 667 N N . ALA A 1 96 ? 4.820 2.660 -0.952 1.00 86.25 96 ALA A N 1
ATOM 668 C CA . ALA A 1 96 ? 4.903 3.561 -2.091 1.00 86.25 96 ALA A CA 1
ATOM 669 C C . ALA A 1 96 ? 6.314 3.559 -2.710 1.00 86.25 96 ALA A C 1
ATOM 671 O O . ALA A 1 96 ? 6.430 3.402 -3.923 1.00 86.25 96 ALA A O 1
ATOM 672 N N . ILE A 1 97 ? 7.375 3.581 -1.893 1.00 86.94 97 ILE A N 1
ATOM 673 C CA . ILE A 1 97 ? 8.766 3.430 -2.355 1.00 86.94 97 ILE A CA 1
ATOM 674 C C . ILE A 1 97 ? 8.970 2.087 -3.075 1.00 86.94 97 ILE A C 1
ATOM 676 O O . ILE A 1 97 ? 9.614 1.994 -4.120 1.00 86.94 97 ILE A O 1
ATOM 680 N N . VAL A 1 98 ? 8.402 1.004 -2.548 1.00 90.06 98 VAL A N 1
ATOM 681 C CA . VAL A 1 98 ? 8.485 -0.293 -3.228 1.00 90.06 98 VAL A CA 1
ATOM 682 C C . VAL A 1 98 ? 7.764 -0.239 -4.576 1.00 90.06 98 VAL A C 1
ATOM 684 O O . VAL A 1 98 ? 8.329 -0.661 -5.580 1.00 90.06 98 VAL A O 1
ATOM 687 N N . LYS A 1 99 ? 6.538 0.292 -4.625 1.00 86.81 99 LYS A N 1
ATOM 688 C CA . LYS A 1 99 ? 5.687 0.271 -5.825 1.00 86.81 99 LYS A CA 1
ATOM 689 C C . LYS A 1 99 ? 6.144 1.213 -6.932 1.00 86.81 99 LYS A C 1
ATOM 691 O O . LYS A 1 99 ? 6.107 0.817 -8.092 1.00 86.81 99 LYS A O 1
ATOM 696 N N . PHE A 1 100 ? 6.529 2.437 -6.593 1.00 84.88 100 PHE A N 1
ATOM 697 C CA . PHE A 1 100 ? 6.791 3.492 -7.575 1.00 84.88 100 PHE A CA 1
ATOM 698 C C . PHE A 1 100 ? 8.274 3.724 -7.844 1.00 84.88 100 PHE A C 1
ATOM 700 O O . PHE A 1 100 ? 8.612 4.489 -8.740 1.00 84.88 100 PHE A O 1
ATOM 707 N N . THR A 1 101 ? 9.158 3.065 -7.095 1.00 85.56 101 THR A N 1
ATOM 708 C CA . THR A 1 101 ? 10.599 3.295 -7.202 1.00 85.56 101 THR A CA 1
ATOM 709 C C . THR A 1 101 ? 11.379 2.004 -7.351 1.00 85.56 101 THR A C 1
ATOM 711 O O . THR A 1 101 ? 11.954 1.759 -8.411 1.00 85.56 101 THR A O 1
ATOM 714 N N . LEU A 1 102 ? 11.357 1.131 -6.343 1.00 87.31 102 LEU A N 1
ATOM 715 C CA . LEU A 1 102 ? 12.178 -0.083 -6.373 1.00 87.31 102 LEU A CA 1
ATOM 716 C C . LEU A 1 102 ? 11.667 -1.115 -7.385 1.00 87.31 102 LEU A C 1
ATOM 718 O O . LEU A 1 102 ? 12.465 -1.683 -8.126 1.00 87.31 102 LEU A O 1
ATOM 722 N N . ALA A 1 103 ? 10.354 -1.357 -7.449 1.00 84.81 103 ALA A N 1
ATOM 723 C CA . ALA A 1 103 ? 9.783 -2.343 -8.366 1.00 84.81 103 ALA A CA 1
ATOM 724 C C . ALA A 1 103 ? 9.937 -1.950 -9.849 1.00 84.81 103 ALA A C 1
ATOM 726 O O . ALA A 1 103 ? 10.388 -2.797 -10.618 1.00 84.81 103 ALA A O 1
ATOM 727 N N . PRO A 1 104 ? 9.659 -0.701 -10.277 1.00 80.81 104 PRO A N 1
ATOM 728 C CA . PRO A 1 104 ? 9.893 -0.283 -11.662 1.00 80.81 104 PRO A CA 1
ATOM 729 C C . PRO A 1 104 ? 11.374 -0.347 -12.045 1.00 80.81 104 PRO A C 1
ATOM 731 O O . PRO A 1 104 ? 11.714 -0.801 -13.135 1.00 80.81 104 PRO A O 1
ATOM 734 N N . GLN A 1 105 ? 12.271 0.035 -11.129 1.00 82.25 105 GLN A N 1
ATOM 735 C CA . GLN A 1 105 ? 13.712 -0.082 -11.345 1.00 82.25 105 GLN A CA 1
ATOM 736 C C . GLN A 1 105 ? 14.154 -1.545 -11.488 1.00 82.25 105 GLN A C 1
ATOM 738 O O . GLN A 1 105 ? 14.948 -1.857 -12.377 1.00 82.25 105 GLN A O 1
ATOM 743 N N . ALA A 1 106 ? 13.640 -2.441 -10.640 1.00 82.69 106 ALA A N 1
ATOM 744 C CA . ALA A 1 106 ? 13.912 -3.873 -10.726 1.00 82.69 106 ALA A CA 1
ATOM 745 C C . ALA A 1 106 ? 13.395 -4.459 -12.047 1.00 82.69 106 ALA A C 1
ATOM 747 O O . ALA A 1 106 ? 14.126 -5.184 -12.718 1.00 82.69 106 ALA A O 1
ATOM 748 N N . LEU A 1 107 ? 12.179 -4.084 -12.459 1.00 78.62 107 LEU A N 1
ATOM 749 C CA . LEU A 1 107 ? 11.591 -4.493 -13.734 1.00 78.62 107 LEU A CA 1
ATOM 750 C C . LEU A 1 107 ? 12.436 -4.014 -14.920 1.00 78.62 107 LEU A C 1
ATOM 752 O O . LEU A 1 107 ? 12.691 -4.777 -15.850 1.00 78.62 107 LEU A O 1
ATOM 756 N N . TYR A 1 108 ? 12.929 -2.774 -14.872 1.00 77.56 108 TYR A N 1
ATOM 757 C CA . TYR A 1 108 ? 13.810 -2.258 -15.914 1.00 77.56 108 TYR A CA 1
ATOM 758 C C . TYR A 1 108 ? 15.145 -3.006 -15.974 1.00 77.56 108 TYR A C 1
ATOM 760 O O . TYR A 1 108 ? 15.602 -3.393 -17.053 1.00 77.56 108 TYR A O 1
ATOM 768 N N . ALA A 1 109 ? 15.782 -3.224 -14.822 1.00 78.56 109 ALA A N 1
ATOM 769 C CA . ALA A 1 109 ? 17.009 -4.005 -14.755 1.00 78.56 109 ALA A CA 1
ATOM 770 C C . ALA A 1 109 ? 16.803 -5.415 -15.341 1.00 78.56 109 ALA A C 1
ATOM 772 O O . ALA A 1 109 ? 17.670 -5.886 -16.077 1.00 78.56 109 ALA A O 1
ATOM 773 N N . ALA A 1 110 ? 15.632 -6.020 -15.103 1.00 76.31 110 ALA A N 1
ATOM 774 C CA . ALA A 1 110 ? 15.225 -7.302 -15.680 1.00 76.31 110 ALA A CA 1
ATOM 775 C C . ALA A 1 110 ? 15.191 -7.285 -17.193 1.00 76.31 110 ALA A C 1
ATOM 777 O O . ALA A 1 110 ? 15.934 -8.029 -17.837 1.00 76.31 110 ALA A O 1
ATOM 778 N N . ASN A 1 111 ? 14.410 -6.362 -17.742 1.00 77.25 111 ASN A N 1
ATOM 779 C CA . ASN A 1 111 ? 14.189 -6.231 -19.174 1.00 77.25 111 ASN A CA 1
ATOM 780 C C . ASN A 1 111 ? 15.490 -6.029 -19.970 1.00 77.25 111 ASN A C 1
ATOM 782 O O . ASN A 1 111 ? 15.591 -6.434 -21.125 1.00 77.25 111 ASN A O 1
ATOM 786 N N . ARG A 1 112 ? 16.511 -5.397 -19.371 1.00 77.56 112 ARG A N 1
ATOM 787 C CA . ARG A 1 112 ? 17.820 -5.234 -20.029 1.00 77.56 112 ARG A CA 1
ATOM 788 C C . ARG A 1 112 ? 18.604 -6.535 -20.148 1.00 77.56 112 ARG A C 1
ATOM 790 O O . ARG A 1 112 ? 19.365 -6.683 -21.099 1.00 77.56 112 ARG A O 1
ATOM 797 N N . SER A 1 113 ? 18.462 -7.427 -19.174 1.00 76.50 113 SER A N 1
ATOM 798 C CA . SER A 1 113 ? 19.221 -8.679 -19.099 1.00 76.50 113 SER A CA 1
ATOM 799 C C . SER A 1 113 ? 18.541 -9.843 -19.816 1.00 76.50 113 SER A C 1
ATOM 801 O O . SER A 1 113 ? 19.213 -10.753 -20.295 1.00 76.50 113 SER A O 1
ATOM 803 N N . SER A 1 114 ? 17.213 -9.837 -19.895 1.00 71.50 114 SER A N 1
ATOM 804 C CA . SER A 1 114 ? 16.432 -10.865 -20.573 1.00 71.50 114 SER A CA 1
ATOM 805 C C . SER A 1 114 ? 15.170 -10.217 -21.138 1.00 71.50 114 SER A C 1
ATOM 807 O O . SER A 1 114 ? 14.421 -9.612 -20.367 1.00 71.50 114 SER A O 1
ATOM 809 N N . PRO A 1 115 ? 14.937 -10.294 -22.462 1.00 72.69 115 PRO A N 1
ATOM 810 C CA . PRO A 1 115 ? 13.684 -9.826 -23.031 1.00 72.69 115 PRO A CA 1
ATOM 811 C C . PRO A 1 115 ? 12.537 -10.645 -22.441 1.00 72.69 115 P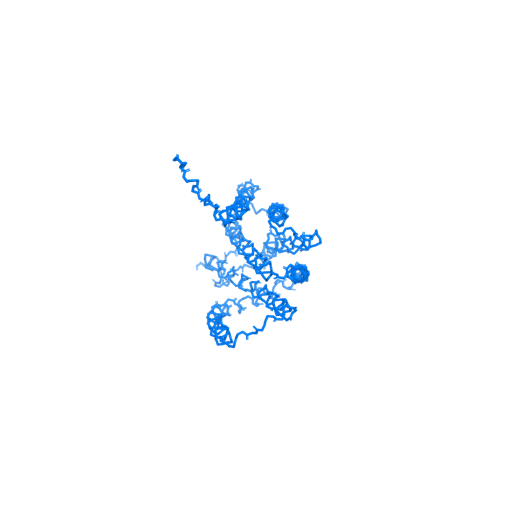RO A C 1
ATOM 813 O O . PRO A 1 115 ? 12.676 -11.847 -22.205 1.00 72.69 115 PRO A O 1
ATOM 816 N N . PHE A 1 116 ? 11.404 -10.001 -22.188 1.00 67.75 116 PHE A N 1
ATOM 817 C CA . PHE A 1 116 ? 10.254 -10.706 -21.643 1.00 67.75 116 PHE A CA 1
ATOM 818 C C . PHE A 1 116 ? 9.588 -11.541 -22.740 1.00 67.75 116 PHE A C 1
ATOM 820 O O . PHE A 1 116 ? 8.925 -11.005 -23.625 1.00 67.75 116 PHE A O 1
ATOM 827 N N . THR A 1 117 ? 9.790 -12.856 -22.691 1.00 66.44 117 THR A N 1
ATOM 828 C CA . THR A 1 117 ? 9.254 -13.819 -23.669 1.00 66.44 117 THR A CA 1
ATOM 829 C C . THR A 1 117 ? 8.064 -14.623 -23.149 1.00 66.44 117 THR A C 1
ATOM 831 O O . THR A 1 117 ? 7.452 -15.364 -23.911 1.00 66.44 117 THR A O 1
ATOM 834 N N . ASP A 1 118 ? 7.733 -14.508 -21.861 1.00 66.50 118 ASP A N 1
ATOM 835 C CA . ASP A 1 118 ? 6.643 -15.279 -21.261 1.00 66.50 118 ASP A CA 1
ATOM 836 C C . ASP A 1 118 ? 5.272 -14.712 -21.652 1.00 66.50 118 ASP A C 1
ATOM 838 O O . ASP A 1 118 ? 5.103 -13.498 -21.773 1.00 66.50 118 ASP A O 1
ATOM 842 N N . VAL A 1 119 ? 4.267 -15.593 -21.752 1.00 56.12 119 VAL A N 1
ATOM 843 C CA . VAL A 1 119 ? 2.876 -15.288 -22.159 1.00 56.12 119 VAL A CA 1
ATOM 844 C C . VAL A 1 119 ? 2.258 -14.117 -21.378 1.00 56.12 119 VAL A C 1
ATOM 846 O O . VAL A 1 119 ? 1.462 -13.345 -21.909 1.00 56.12 119 VAL A O 1
ATOM 849 N N . LEU A 1 120 ? 2.637 -13.956 -20.106 1.00 62.00 120 LEU A N 1
ATOM 850 C CA . LEU A 1 120 ? 2.159 -12.854 -19.266 1.00 62.00 120 LEU A CA 1
ATOM 851 C C . LEU A 1 120 ? 2.687 -11.486 -19.717 1.00 62.00 120 LEU A C 1
ATOM 853 O O . LEU A 1 120 ? 2.019 -10.481 -19.516 1.00 62.00 120 LEU A O 1
ATOM 857 N N . TRP A 1 121 ? 3.869 -11.430 -20.316 1.00 63.91 121 TRP A N 1
ATOM 858 C CA . TRP A 1 121 ? 4.500 -10.183 -20.741 1.00 63.91 121 TRP A CA 1
ATOM 859 C C . TRP A 1 121 ? 4.389 -9.941 -22.245 1.00 63.91 121 TRP A C 1
ATOM 861 O O . TRP A 1 121 ? 4.491 -8.792 -22.670 1.00 63.91 121 TRP A O 1
ATOM 871 N N . SER A 1 122 ? 4.137 -10.989 -23.037 1.00 67.62 122 SER A N 1
ATOM 872 C CA . SER A 1 122 ? 3.822 -10.858 -24.463 1.00 67.62 122 SER A CA 1
ATOM 873 C C . SER A 1 122 ? 2.476 -10.170 -24.704 1.00 67.62 122 SER A C 1
ATOM 875 O O . SER A 1 122 ? 2.301 -9.539 -25.738 1.00 67.62 122 SER A O 1
ATOM 877 N N . GLU A 1 123 ? 1.555 -10.233 -23.734 1.00 75.69 123 GLU A N 1
ATOM 878 C CA . GLU A 1 123 ? 0.263 -9.533 -23.746 1.00 75.69 123 GLU A CA 1
ATOM 879 C C . GLU A 1 123 ? 0.143 -8.578 -22.537 1.00 75.69 123 GLU A C 1
ATOM 881 O O . GLU A 1 123 ? -0.560 -8.880 -21.563 1.00 75.69 123 GLU A O 1
ATOM 886 N N . PRO A 1 124 ? 0.810 -7.403 -22.557 1.00 69.69 124 PRO A N 1
ATOM 887 C CA . PRO A 1 124 ? 0.876 -6.487 -21.408 1.00 69.69 124 PRO A CA 1
ATOM 888 C C . PRO A 1 124 ? -0.499 -6.062 -20.876 1.00 69.69 124 PRO A C 1
ATOM 890 O O . PRO A 1 124 ? -0.687 -5.881 -19.671 1.00 69.69 124 PRO A O 1
ATOM 893 N N . GLN A 1 125 ? -1.467 -5.957 -21.787 1.00 72.50 125 GLN A N 1
ATOM 894 C CA . GLN A 1 125 ? -2.870 -5.636 -21.532 1.00 72.50 125 GLN A CA 1
ATOM 895 C C . GLN A 1 125 ? -3.591 -6.645 -20.626 1.00 72.50 125 GLN A C 1
ATOM 897 O O . GLN A 1 125 ? -4.534 -6.268 -19.934 1.00 72.50 125 GLN A O 1
ATOM 902 N N . LEU A 1 126 ? -3.120 -7.893 -20.559 1.00 74.06 126 LEU A N 1
ATOM 903 C CA . LEU A 1 126 ? -3.628 -8.911 -19.634 1.00 74.06 126 LEU A CA 1
ATOM 904 C C . LEU A 1 126 ? -2.682 -9.129 -18.449 1.00 74.06 126 LEU A C 1
ATOM 906 O O . LEU A 1 126 ? -3.135 -9.222 -17.305 1.00 74.06 126 LEU A O 1
ATOM 910 N N . GLY A 1 127 ? -1.370 -9.167 -18.686 1.00 75.75 127 GLY A N 1
ATOM 911 C CA . GLY A 1 127 ? -0.402 -9.499 -17.643 1.00 75.75 127 GLY A CA 1
ATOM 912 C C . GLY A 1 127 ? -0.283 -8.476 -16.522 1.00 75.75 127 GLY A C 1
ATOM 913 O O . GLY A 1 127 ? -0.197 -8.855 -15.348 1.00 75.75 127 GLY A O 1
ATOM 914 N N . VAL A 1 128 ? -0.309 -7.179 -16.855 1.00 73.81 128 VAL A N 1
ATOM 915 C CA . VAL A 1 128 ? -0.192 -6.099 -15.861 1.00 73.81 128 VAL A CA 1
ATOM 916 C C . VAL A 1 128 ? -1.412 -6.076 -14.929 1.00 73.81 128 VAL A C 1
ATOM 918 O O . VAL A 1 128 ? -1.209 -6.123 -13.710 1.00 73.81 128 VAL A O 1
ATOM 921 N N . PRO A 1 129 ? -2.670 -6.089 -15.425 1.00 75.69 129 PRO A N 1
ATOM 922 C CA . PRO A 1 129 ? -3.841 -6.188 -14.555 1.00 75.69 129 PRO A CA 1
ATOM 923 C C . PRO A 1 129 ? -3.862 -7.456 -13.696 1.00 75.69 129 PRO A C 1
ATOM 925 O O . PRO A 1 129 ? -4.134 -7.369 -12.499 1.00 75.69 129 PRO A O 1
ATOM 928 N N . LEU A 1 130 ? -3.527 -8.625 -14.258 1.00 77.25 130 LEU A N 1
ATOM 929 C CA . LEU A 1 130 ? -3.504 -9.886 -13.503 1.00 77.25 130 LEU A CA 1
ATOM 930 C C . LEU A 1 130 ? -2.484 -9.853 -12.360 1.00 77.25 130 LEU A C 1
ATOM 932 O O . LEU A 1 130 ? -2.809 -10.201 -11.222 1.00 77.25 130 LEU A O 1
ATOM 936 N N . SER A 1 131 ? -1.275 -9.361 -12.634 1.00 74.50 131 SER A N 1
ATOM 937 C CA . SER A 1 131 ? -0.236 -9.179 -11.615 1.00 74.50 131 SER A CA 1
ATOM 938 C C . SER A 1 131 ? -0.675 -8.183 -10.541 1.00 74.50 131 SER A C 1
ATOM 940 O O . SER A 1 131 ? -0.429 -8.381 -9.352 1.00 74.50 131 SER A O 1
ATOM 942 N N . ALA A 1 132 ? -1.380 -7.119 -10.923 1.00 78.00 132 ALA A N 1
ATOM 943 C CA . ALA A 1 132 ? -1.916 -6.160 -9.967 1.00 78.00 132 ALA A CA 1
ATOM 944 C C . ALA A 1 132 ? -2.983 -6.758 -9.054 1.00 78.00 132 ALA A C 1
ATOM 946 O O . ALA A 1 132 ? -2.942 -6.520 -7.846 1.00 78.00 132 ALA A O 1
ATOM 947 N N . VAL A 1 133 ? -3.897 -7.560 -9.604 1.00 78.88 133 VAL A N 1
ATOM 948 C CA . VAL A 1 133 ? -4.896 -8.296 -8.819 1.00 78.88 133 VAL A CA 1
ATOM 949 C C . VAL A 1 133 ? -4.203 -9.260 -7.855 1.00 78.88 133 VAL A C 1
ATOM 951 O O . VAL A 1 133 ? -4.568 -9.293 -6.679 1.00 78.88 133 VAL A O 1
ATOM 954 N N . PHE A 1 134 ? -3.159 -9.970 -8.299 1.00 79.44 134 PHE A N 1
ATOM 955 C CA . PHE A 1 134 ? -2.356 -10.855 -7.444 1.00 79.44 134 PHE A CA 1
ATOM 956 C C . PHE A 1 134 ? -1.809 -10.134 -6.216 1.00 79.44 134 PHE A C 1
ATOM 958 O O . PHE A 1 134 ? -2.099 -10.511 -5.077 1.00 79.44 134 PHE A O 1
ATOM 965 N N . PHE A 1 135 ? -1.031 -9.074 -6.444 1.00 79.69 135 PHE A N 1
ATOM 966 C CA . PHE A 1 135 ? -0.388 -8.336 -5.362 1.00 79.69 135 PHE A CA 1
ATOM 967 C C . PHE A 1 135 ? -1.411 -7.626 -4.476 1.00 79.69 135 PHE A C 1
ATOM 969 O O . PHE A 1 135 ? -1.221 -7.565 -3.259 1.00 79.69 135 PHE A O 1
ATOM 976 N N . PHE A 1 136 ? -2.525 -7.160 -5.046 1.00 82.31 136 PHE A N 1
ATOM 977 C CA . PHE A 1 136 ? -3.609 -6.568 -4.272 1.00 82.31 136 PHE A CA 1
ATOM 978 C C . PHE A 1 136 ? -4.207 -7.578 -3.296 1.00 82.31 136 PHE A C 1
ATOM 980 O O . PHE A 1 136 ? -4.307 -7.284 -2.104 1.00 82.31 136 PHE A O 1
ATOM 987 N N . VAL A 1 137 ? -4.554 -8.775 -3.773 1.00 80.94 137 VAL A N 1
ATOM 988 C CA . VAL A 1 137 ? -5.116 -9.849 -2.942 1.00 80.94 137 VAL A CA 1
ATOM 989 C C . VAL A 1 137 ? -4.126 -10.266 -1.860 1.00 80.94 137 VAL A C 1
ATOM 991 O O . VAL A 1 137 ? -4.515 -10.397 -0.699 1.00 80.94 137 VAL A O 1
ATOM 994 N N . LEU A 1 138 ? -2.842 -10.402 -2.203 1.00 79.62 138 LEU A N 1
ATOM 995 C CA . LEU A 1 138 ? -1.793 -10.734 -1.242 1.00 79.62 138 LEU A CA 1
ATOM 996 C C . LEU A 1 138 ? -1.690 -9.678 -0.133 1.00 79.62 138 LEU A C 1
ATOM 998 O O . LEU A 1 138 ? -1.690 -10.012 1.053 1.00 79.62 138 LEU A O 1
ATOM 1002 N N . TYR A 1 139 ? -1.648 -8.394 -0.497 1.00 81.00 139 TYR A N 1
ATOM 1003 C CA . TYR A 1 139 ? -1.530 -7.316 0.484 1.00 81.00 139 TYR A CA 1
ATOM 1004 C C . TYR A 1 139 ? -2.810 -7.208 1.325 1.00 81.00 139 TYR A C 1
ATOM 1006 O O . TYR A 1 139 ? -2.739 -7.104 2.551 1.00 81.00 139 TYR A O 1
ATOM 1014 N N . ALA A 1 140 ? -3.986 -7.316 0.703 1.00 83.56 140 ALA A N 1
ATOM 1015 C CA . ALA A 1 140 ? -5.270 -7.319 1.397 1.00 83.56 140 ALA A CA 1
ATOM 1016 C C . ALA A 1 140 ? -5.384 -8.491 2.385 1.00 83.56 140 ALA A C 1
ATOM 1018 O O . ALA A 1 140 ? -5.891 -8.307 3.493 1.00 83.56 140 ALA A O 1
ATOM 1019 N N . ALA A 1 141 ? -4.864 -9.672 2.036 1.00 80.38 141 ALA A N 1
ATOM 1020 C CA . ALA A 1 141 ? -4.827 -10.832 2.920 1.00 80.38 141 ALA A CA 1
ATOM 1021 C C . ALA A 1 141 ? -3.964 -10.573 4.163 1.00 80.38 141 ALA A C 1
ATOM 1023 O O . ALA A 1 141 ? -4.419 -10.828 5.280 1.00 80.38 141 ALA A O 1
ATOM 1024 N N . VAL A 1 142 ? -2.766 -9.998 4.003 1.00 81.75 142 VAL A N 1
ATOM 1025 C CA . VAL A 1 142 ? -1.903 -9.618 5.138 1.00 81.75 142 VAL A CA 1
ATOM 1026 C C . VAL A 1 142 ? -2.613 -8.612 6.049 1.00 81.75 142 VAL A C 1
ATOM 1028 O O . VAL A 1 142 ? -2.684 -8.821 7.263 1.00 81.75 142 VAL A O 1
ATOM 1031 N N . TYR A 1 143 ? -3.233 -7.571 5.484 1.00 84.06 143 TYR A N 1
ATOM 1032 C CA . TYR A 1 143 ? -4.026 -6.604 6.256 1.00 84.06 143 TYR A CA 1
ATOM 1033 C C . TYR A 1 143 ? -5.200 -7.260 6.983 1.00 84.06 143 TYR A C 1
ATOM 1035 O O . TYR A 1 143 ? -5.456 -6.962 8.152 1.00 84.06 143 TYR A O 1
ATOM 1043 N N . ALA A 1 144 ? -5.905 -8.177 6.321 1.00 85.00 144 ALA A N 1
ATOM 1044 C CA . ALA A 1 144 ? -7.014 -8.910 6.912 1.00 85.00 144 ALA A CA 1
ATOM 1045 C C . ALA A 1 144 ? -6.552 -9.803 8.071 1.00 85.00 144 ALA A C 1
ATOM 1047 O O . ALA A 1 144 ? -7.248 -9.884 9.084 1.00 85.00 144 ALA A O 1
ATOM 1048 N N . LEU A 1 145 ? -5.384 -10.447 7.972 1.00 86.00 145 LEU A N 1
ATOM 1049 C CA . LEU A 1 145 ? -4.807 -11.246 9.058 1.00 86.00 145 LEU A CA 1
ATOM 1050 C C . LEU A 1 145 ? -4.472 -10.379 10.275 1.00 86.00 145 LEU A C 1
ATOM 1052 O O . LEU A 1 145 ? -4.908 -10.703 11.386 1.00 86.00 145 LEU A O 1
ATOM 1056 N N . ILE A 1 146 ? -3.792 -9.247 10.063 1.00 86.69 146 ILE A N 1
ATOM 1057 C CA . ILE A 1 146 ? -3.473 -8.278 11.123 1.00 86.69 146 ILE A CA 1
ATOM 1058 C C . ILE A 1 146 ? -4.769 -7.775 11.781 1.00 86.69 146 ILE A C 1
ATOM 1060 O O . ILE A 1 146 ? -4.925 -7.851 13.003 1.00 86.69 146 ILE A O 1
ATOM 1064 N N . TYR A 1 147 ? -5.755 -7.348 10.987 1.00 91.75 147 TYR A N 1
ATOM 1065 C CA . TYR A 1 147 ? -7.058 -6.904 11.493 1.00 91.75 147 TYR A CA 1
ATOM 1066 C C . TYR A 1 147 ? -7.774 -7.990 12.297 1.00 91.75 147 TYR A C 1
ATOM 1068 O O . TYR A 1 147 ? -8.270 -7.724 13.394 1.00 91.75 147 TYR A O 1
ATOM 1076 N N . ARG A 1 148 ? -7.826 -9.231 11.794 1.00 90.44 148 ARG A N 1
ATOM 1077 C CA . ARG A 1 148 ? -8.467 -10.356 12.493 1.00 90.44 148 ARG A CA 1
ATOM 1078 C C . ARG A 1 148 ? -7.793 -10.632 13.831 1.00 90.44 148 ARG A C 1
ATOM 1080 O O . ARG A 1 148 ? -8.511 -10.897 14.798 1.00 90.44 148 ARG A O 1
ATOM 1087 N N . HIS A 1 149 ? -6.465 -10.556 13.898 1.00 91.19 149 HIS A N 1
ATOM 1088 C CA . HIS A 1 149 ? -5.709 -10.721 15.138 1.00 91.19 149 HIS A CA 1
ATOM 1089 C C . HIS A 1 149 ? -6.110 -9.662 16.177 1.00 91.19 149 HIS A C 1
ATOM 1091 O O . HIS A 1 149 ? -6.621 -10.004 17.247 1.00 91.19 149 HIS A O 1
ATOM 1097 N N . TYR A 1 150 ? -6.004 -8.376 15.836 1.00 94.00 150 TYR A N 1
ATOM 1098 C CA . TYR A 1 150 ? -6.316 -7.294 16.777 1.00 94.00 150 TYR A CA 1
ATOM 1099 C C . TYR A 1 150 ? -7.800 -7.198 17.120 1.00 94.00 150 TYR A C 1
ATOM 1101 O O . TYR A 1 150 ? -8.157 -6.940 18.267 1.00 94.00 150 TYR A O 1
ATOM 1109 N N . ARG A 1 151 ? -8.695 -7.497 16.178 1.00 92.44 151 ARG A N 1
ATOM 1110 C CA . ARG A 1 151 ? -10.137 -7.535 16.442 1.00 92.44 151 ARG A CA 1
ATOM 1111 C C . ARG A 1 151 ? -10.514 -8.607 17.458 1.00 92.44 151 ARG A C 1
ATOM 1113 O O . ARG A 1 151 ? -11.409 -8.371 18.266 1.00 92.44 151 ARG A O 1
ATOM 1120 N N . LYS A 1 152 ? -9.873 -9.782 17.421 1.00 89.75 152 LYS A N 1
ATOM 1121 C CA . LYS A 1 152 ? -10.073 -10.818 18.450 1.00 89.75 152 LYS A CA 1
ATOM 1122 C C . LYS A 1 152 ? -9.640 -10.296 19.822 1.00 89.75 152 LYS A C 1
ATOM 1124 O O . LYS A 1 152 ? -10.409 -10.443 20.765 1.00 89.75 152 LYS A O 1
ATOM 1129 N N . LYS A 1 153 ? -8.481 -9.629 19.901 1.00 91.38 153 LYS A N 1
ATOM 1130 C CA . LYS A 1 153 ? -7.957 -9.024 21.138 1.00 91.38 153 LYS A CA 1
ATOM 1131 C C . LYS A 1 153 ? -8.904 -7.961 21.712 1.00 91.38 153 LYS A C 1
ATOM 1133 O O . LYS A 1 153 ? -9.282 -8.063 22.872 1.00 91.38 153 LYS A O 1
ATOM 1138 N N . VAL A 1 154 ? -9.362 -7.005 20.896 1.00 93.12 154 VAL A N 1
ATOM 1139 C CA . VAL A 1 154 ? -10.312 -5.958 21.334 1.00 93.12 154 VAL A CA 1
ATOM 1140 C C . VAL A 1 154 ? -11.628 -6.565 21.817 1.00 93.12 154 VAL A C 1
ATOM 1142 O O . VAL A 1 154 ? -12.146 -6.168 22.851 1.00 93.12 154 VAL A O 1
ATOM 1145 N N . ARG A 1 155 ? -12.174 -7.555 21.101 1.00 90.94 155 ARG A N 1
ATOM 1146 C CA . ARG A 1 155 ? -13.425 -8.213 21.511 1.00 90.94 155 ARG A CA 1
ATOM 1147 C C . ARG A 1 155 ? -13.312 -8.946 22.838 1.00 90.94 155 ARG A C 1
ATOM 1149 O O . ARG A 1 155 ? -14.252 -8.883 23.615 1.00 90.94 155 ARG A O 1
ATOM 1156 N N . ALA A 1 156 ? -12.193 -9.635 23.060 1.00 89.31 156 ALA A N 1
ATOM 1157 C CA . ALA A 1 156 ? -11.930 -10.311 24.323 1.00 89.31 156 ALA A CA 1
ATOM 1158 C C . ALA A 1 156 ? -11.826 -9.302 25.477 1.00 89.31 156 ALA A C 1
ATOM 1160 O O . ALA A 1 156 ? -12.390 -9.534 26.535 1.00 89.31 156 ALA A O 1
ATOM 1161 N N . ALA A 1 157 ? -11.178 -8.156 25.250 1.00 92.56 157 ALA A N 1
ATOM 1162 C CA . ALA A 1 157 ? -11.025 -7.112 26.264 1.00 92.56 157 ALA A CA 1
ATOM 1163 C C . ALA A 1 157 ? -12.332 -6.375 26.613 1.00 92.56 157 ALA A C 1
ATOM 1165 O O . ALA A 1 157 ? -12.460 -5.849 27.711 1.00 92.56 157 ALA A O 1
ATOM 1166 N N . LEU A 1 158 ? -13.291 -6.308 25.685 1.00 90.00 158 LEU A N 1
ATOM 1167 C CA . LEU A 1 158 ? -14.577 -5.629 25.892 1.00 90.00 158 LEU A CA 1
ATOM 1168 C C . LEU A 1 158 ? -15.678 -6.543 26.452 1.00 90.00 158 LEU A C 1
ATOM 1170 O O . LEU A 1 158 ? -16.821 -6.106 26.535 1.00 90.00 158 LEU A O 1
ATOM 1174 N N . ASP A 1 159 ? -15.355 -7.800 26.767 1.00 85.44 159 ASP A N 1
ATOM 1175 C CA . ASP A 1 159 ? -16.285 -8.829 27.254 1.00 85.44 159 ASP A CA 1
ATOM 1176 C C . ASP A 1 159 ? -17.587 -8.948 26.433 1.00 85.44 159 ASP A C 1
ATOM 1178 O O . ASP A 1 159 ? -18.671 -9.285 26.911 1.00 85.44 159 ASP A O 1
ATOM 1182 N N . VAL A 1 160 ? -17.491 -8.650 25.131 1.00 75.75 160 VAL A N 1
ATOM 1183 C CA . VAL A 1 160 ? -18.629 -8.748 24.217 1.00 75.75 160 VAL A CA 1
ATOM 1184 C C . VAL A 1 160 ? -18.847 -10.228 23.923 1.00 75.75 160 VAL A C 1
ATOM 1186 O O . VAL A 1 160 ? -18.261 -10.789 22.988 1.00 75.75 160 VAL A O 1
ATOM 1189 N N . SER A 1 161 ? -19.688 -10.854 24.749 1.00 57.25 161 SER A N 1
ATOM 1190 C CA . SER A 1 161 ? -20.150 -12.234 24.605 1.00 57.25 161 SER A CA 1
ATOM 1191 C C . SER A 1 161 ? -20.538 -12.531 23.154 1.00 57.25 161 SER A C 1
ATOM 1193 O O . SER A 1 161 ? -21.253 -11.774 22.489 1.00 57.25 161 SER A O 1
ATOM 1195 N N . ARG A 1 162 ? -19.999 -13.625 22.607 1.00 56.78 162 ARG A N 1
ATOM 1196 C CA . ARG A 1 162 ? -20.218 -14.011 21.207 1.00 56.78 162 ARG A CA 1
ATOM 1197 C C . ARG A 1 162 ? -21.678 -14.449 21.024 1.00 56.78 162 ARG A C 1
ATOM 1199 O O . ARG A 1 162 ? -22.067 -15.418 21.665 1.00 56.78 162 ARG A O 1
ATOM 1206 N N . PRO A 1 163 ? -22.462 -13.883 20.088 1.00 53.31 163 PRO A N 1
ATOM 1207 C CA . PRO A 1 163 ? -23.681 -14.558 19.667 1.00 53.31 163 PRO A CA 1
ATOM 1208 C C . PRO A 1 163 ? -23.301 -15.824 18.867 1.00 53.31 163 PRO A C 1
ATOM 1210 O O . PRO A 1 163 ? -22.512 -15.724 17.916 1.00 53.31 163 PRO A O 1
ATOM 1213 N N . PRO A 1 164 ? -23.850 -17.008 19.199 1.00 50.47 164 PRO A N 1
ATOM 1214 C CA . PRO A 1 164 ? -23.447 -18.296 18.614 1.00 50.47 164 PRO A CA 1
ATOM 1215 C C . PRO A 1 164 ? -23.742 -18.407 17.106 1.00 50.47 164 PRO A C 1
ATOM 1217 O O . PRO A 1 164 ? -23.016 -19.073 16.371 1.00 50.47 164 PRO A O 1
ATOM 1220 N N . ARG A 1 165 ? -24.714 -17.645 16.586 1.00 54.66 165 ARG A N 1
ATOM 1221 C CA . ARG A 1 165 ? -25.075 -17.607 15.152 1.00 54.66 165 ARG A CA 1
ATOM 1222 C C . ARG A 1 165 ? -24.009 -16.989 14.237 1.00 54.66 165 ARG A C 1
ATOM 1224 O O . ARG A 1 165 ? -24.027 -17.204 13.027 1.00 54.66 165 ARG A O 1
ATOM 1231 N N . ARG A 1 166 ? -23.049 -16.240 14.795 1.00 54.47 166 ARG A N 1
ATOM 1232 C CA . ARG A 1 166 ? -21.953 -15.644 14.016 1.00 54.47 166 ARG A CA 1
ATOM 1233 C C . ARG A 1 166 ? -20.936 -16.670 13.542 1.00 54.47 166 ARG A C 1
ATOM 1235 O O . ARG A 1 166 ? -20.251 -16.366 12.577 1.00 54.47 166 ARG A O 1
ATOM 1242 N N . LEU A 1 167 ? -20.820 -17.840 14.174 1.00 54.03 167 LEU A N 1
ATOM 1243 C CA . LEU A 1 167 ? -19.874 -18.857 13.713 1.00 54.03 167 LEU A CA 1
ATOM 1244 C C . LEU A 1 167 ? -20.304 -19.410 12.353 1.00 54.03 167 LEU A C 1
ATOM 1246 O O . LEU A 1 167 ? -19.484 -19.435 11.451 1.00 54.03 167 LEU A O 1
ATOM 1250 N N . ALA A 1 168 ? -21.590 -19.720 12.169 1.00 53.56 168 ALA A N 1
ATOM 1251 C CA . ALA A 1 168 ? -22.125 -20.192 10.891 1.00 53.56 168 ALA A CA 1
ATOM 1252 C C . ALA A 1 168 ? -21.975 -19.147 9.774 1.00 53.56 168 ALA A C 1
ATOM 1254 O O . ALA A 1 168 ? -21.501 -19.473 8.696 1.00 53.56 168 ALA A O 1
ATOM 1255 N N . VAL A 1 169 ? -22.277 -17.871 10.048 1.00 56.81 169 VAL A N 1
ATOM 1256 C CA . VAL A 1 169 ? -22.082 -16.787 9.065 1.00 56.81 169 VAL A CA 1
ATOM 1257 C C . VAL A 1 169 ? -20.597 -16.540 8.793 1.00 56.81 169 VAL A C 1
ATOM 1259 O O . VAL A 1 169 ? -20.214 -16.309 7.656 1.00 56.81 169 VAL A O 1
ATOM 1262 N N . VAL A 1 170 ? -19.728 -16.614 9.804 1.00 51.66 170 VAL A N 1
ATOM 1263 C CA . VAL A 1 170 ? -18.276 -16.462 9.619 1.00 51.66 170 VAL A CA 1
ATOM 1264 C C . VAL A 1 170 ? -17.686 -17.654 8.875 1.00 51.66 170 VAL A C 1
ATOM 1266 O O . VAL A 1 170 ? -16.782 -17.439 8.083 1.00 51.66 170 VAL A O 1
ATOM 1269 N N . VAL A 1 171 ? -18.181 -18.873 9.092 1.00 54.94 171 VAL A N 1
ATOM 1270 C CA . VAL A 1 171 ? -17.775 -20.078 8.357 1.00 54.94 171 VAL A CA 1
ATOM 1271 C C . VAL A 1 171 ? -18.300 -20.024 6.927 1.00 54.94 171 VAL A C 1
ATOM 1273 O O . VAL A 1 171 ? -17.526 -20.279 6.021 1.00 54.94 171 VAL A O 1
ATOM 1276 N N . ALA A 1 172 ? -19.543 -19.599 6.698 1.00 56.19 172 ALA A N 1
ATOM 1277 C CA . ALA A 1 172 ? -20.110 -19.435 5.360 1.00 56.19 172 ALA A CA 1
ATOM 1278 C C . ALA A 1 172 ? -19.412 -18.319 4.570 1.00 56.19 172 ALA A C 1
ATOM 1280 O O . ALA A 1 172 ? -19.055 -18.516 3.416 1.00 56.19 172 ALA A O 1
ATOM 1281 N N . VAL A 1 173 ? -19.135 -17.171 5.197 1.00 55.06 173 VAL A N 1
ATOM 1282 C CA . VAL A 1 173 ? -18.362 -16.085 4.577 1.00 55.06 173 VAL A CA 1
ATOM 1283 C C . VAL A 1 173 ? -16.903 -16.494 4.403 1.00 55.06 173 VAL A C 1
ATOM 1285 O O . VAL A 1 173 ? -16.320 -16.189 3.375 1.00 55.06 173 VAL A O 1
ATOM 1288 N N . ALA A 1 174 ? -16.298 -17.212 5.354 1.00 47.78 174 ALA A N 1
ATOM 1289 C CA . ALA A 1 174 ? -14.942 -17.729 5.191 1.00 47.78 174 ALA A CA 1
ATOM 1290 C C . ALA A 1 174 ? -14.870 -18.783 4.086 1.00 47.78 174 ALA A C 1
ATOM 1292 O O . ALA A 1 174 ? -13.910 -18.751 3.340 1.00 47.78 174 ALA A O 1
ATOM 1293 N N . ALA A 1 175 ? -15.869 -19.654 3.942 1.00 49.25 175 ALA A N 1
ATOM 1294 C CA . ALA A 1 175 ? -15.967 -20.634 2.868 1.00 49.25 175 ALA A CA 1
ATOM 1295 C C . ALA A 1 175 ? -16.214 -19.951 1.520 1.00 49.25 175 ALA A C 1
ATOM 1297 O O . ALA A 1 175 ? -15.530 -20.265 0.560 1.00 49.25 175 ALA A O 1
ATOM 1298 N N . ALA A 1 176 ? -17.093 -18.949 1.450 1.00 54.09 176 ALA A N 1
ATOM 1299 C CA . ALA A 1 176 ? -17.303 -18.153 0.242 1.00 54.09 176 ALA A CA 1
ATOM 1300 C C . ALA A 1 176 ? -16.040 -17.370 -0.153 1.00 54.09 176 ALA A C 1
ATOM 1302 O O . ALA A 1 176 ? -15.673 -17.350 -1.321 1.00 54.09 176 ALA A O 1
ATOM 1303 N N . VAL A 1 177 ? -15.324 -16.791 0.816 1.00 48.81 177 VAL A N 1
ATOM 1304 C CA . VAL A 1 177 ? -14.025 -16.130 0.605 1.00 48.81 177 VAL A CA 1
ATOM 1305 C C . VAL A 1 177 ? -12.922 -17.143 0.302 1.00 48.81 177 VAL A C 1
ATOM 1307 O O . VAL A 1 177 ? -11.988 -16.797 -0.402 1.00 48.81 177 VAL A O 1
ATOM 1310 N N . PHE A 1 178 ? -13.007 -18.381 0.786 1.00 46.09 178 PHE A N 1
ATOM 1311 C CA . PHE A 1 178 ? -12.050 -19.444 0.479 1.00 46.09 178 PHE A CA 1
ATOM 1312 C C . PHE A 1 178 ? -12.304 -20.041 -0.904 1.00 46.09 178 PHE A C 1
ATOM 1314 O O . PHE A 1 178 ? -11.347 -20.364 -1.580 1.00 46.09 178 PHE A O 1
ATOM 1321 N N . VAL A 1 179 ? -13.554 -20.131 -1.362 1.00 55.47 179 VAL A N 1
ATOM 1322 C CA . VAL A 1 179 ? -13.921 -20.583 -2.713 1.00 55.47 179 VAL A CA 1
ATOM 1323 C C . VAL A 1 179 ? -13.656 -19.479 -3.732 1.00 55.47 179 VAL A C 1
ATOM 1325 O O . VAL A 1 179 ? -12.965 -19.721 -4.713 1.00 55.47 179 VAL A O 1
ATOM 1328 N N . ALA A 1 180 ? -14.092 -18.242 -3.475 1.00 48.78 180 ALA A N 1
ATOM 1329 C CA . ALA A 1 180 ? -13.714 -17.087 -4.292 1.00 48.78 180 ALA A CA 1
ATOM 1330 C C . ALA A 1 180 ? -12.196 -16.872 -4.255 1.00 48.78 180 ALA A C 1
ATOM 1332 O O . ALA A 1 180 ? -11.574 -16.618 -5.277 1.00 48.78 180 ALA A O 1
ATOM 1333 N N . GLY A 1 181 ? -11.595 -17.057 -3.081 1.00 42.69 181 GLY A N 1
ATOM 1334 C CA . GLY A 1 181 ? -10.161 -17.032 -2.864 1.00 42.69 181 GLY A CA 1
ATOM 1335 C C . GLY A 1 181 ? -9.447 -18.165 -3.574 1.00 42.69 181 GLY A C 1
ATOM 1336 O O . GLY A 1 181 ? -8.382 -17.891 -4.072 1.00 42.69 181 GLY A O 1
ATOM 1337 N N . ALA A 1 182 ? -10.006 -19.370 -3.692 1.00 44.81 182 ALA A N 1
ATOM 1338 C CA . ALA A 1 182 ? -9.424 -20.508 -4.405 1.00 44.81 182 ALA A CA 1
ATOM 1339 C C . ALA A 1 182 ? -9.592 -20.396 -5.920 1.00 44.81 182 ALA A C 1
ATOM 1341 O O . ALA A 1 182 ? -8.712 -20.835 -6.643 1.00 44.81 182 ALA A O 1
ATOM 1342 N N . VAL A 1 183 ? -10.667 -19.776 -6.411 1.00 50.28 183 VAL A N 1
ATOM 1343 C CA . VAL A 1 183 ? -10.838 -19.439 -7.835 1.00 50.28 183 VAL A CA 1
ATOM 1344 C C . VAL A 1 183 ? -9.874 -18.324 -8.227 1.00 50.28 183 VAL A C 1
ATOM 1346 O O . VAL A 1 183 ? -9.185 -18.431 -9.236 1.00 50.28 183 VAL A O 1
ATOM 1349 N N . VAL A 1 184 ? -9.745 -17.297 -7.383 1.00 49.66 184 VAL A N 1
ATOM 1350 C CA . VAL A 1 184 ? -8.725 -16.254 -7.521 1.00 49.66 184 VAL A CA 1
ATOM 1351 C C . VAL A 1 184 ? -7.331 -16.855 -7.350 1.00 49.66 184 VAL A C 1
ATOM 1353 O O . VAL A 1 184 ? -6.469 -16.574 -8.157 1.00 49.66 184 VAL A O 1
ATOM 1356 N N . LEU A 1 185 ? -7.103 -17.752 -6.389 1.00 44.09 185 LEU A N 1
ATOM 1357 C CA . LEU A 1 185 ? -5.825 -18.428 -6.168 1.00 44.09 185 LEU A CA 1
ATOM 1358 C C . LEU A 1 185 ? -5.498 -19.360 -7.331 1.00 44.09 185 LEU A C 1
ATOM 1360 O O . LEU A 1 185 ? -4.356 -19.384 -7.724 1.00 44.09 185 LEU A O 1
ATOM 1364 N N . ALA A 1 186 ? -6.448 -20.069 -7.938 1.00 50.06 186 ALA A N 1
ATOM 1365 C CA . ALA A 1 186 ? -6.227 -20.893 -9.128 1.00 50.06 186 ALA A CA 1
ATOM 1366 C C . ALA A 1 186 ? -5.924 -20.027 -10.363 1.00 50.06 186 ALA A C 1
ATOM 1368 O O . ALA A 1 186 ? -4.970 -20.303 -11.090 1.00 50.06 186 ALA A O 1
ATOM 1369 N N . ALA A 1 187 ? -6.657 -18.921 -10.535 1.00 53.44 187 ALA A N 1
ATOM 1370 C CA . ALA A 1 187 ? -6.376 -17.896 -11.540 1.00 53.44 187 ALA A CA 1
ATOM 1371 C C . ALA A 1 187 ? -5.062 -17.139 -11.275 1.00 53.44 187 ALA A C 1
ATOM 1373 O O . ALA A 1 187 ? -4.517 -16.534 -12.191 1.00 53.44 187 ALA A O 1
ATOM 1374 N N . LEU A 1 188 ? -4.546 -17.188 -10.043 1.00 47.38 188 LEU A N 1
ATOM 1375 C CA . LEU A 1 188 ? -3.273 -16.615 -9.611 1.00 47.38 188 LEU A CA 1
ATOM 1376 C C . LEU A 1 188 ? -2.139 -17.632 -9.551 1.00 47.38 188 LEU A C 1
ATOM 1378 O O . LEU A 1 188 ? -1.000 -17.219 -9.658 1.00 47.38 188 LEU A O 1
ATOM 1382 N N . ILE A 1 189 ? -2.412 -18.928 -9.422 1.00 51.28 189 ILE A N 1
ATOM 1383 C CA . ILE A 1 189 ? -1.425 -20.010 -9.384 1.00 51.28 189 ILE A CA 1
ATOM 1384 C C . ILE A 1 189 ? -0.851 -20.216 -10.785 1.00 51.28 189 ILE A C 1
ATOM 1386 O O . ILE A 1 189 ? 0.357 -20.399 -10.902 1.00 51.28 189 ILE A O 1
ATOM 1390 N N . LEU A 1 190 ? -1.664 -20.089 -11.844 1.00 55.44 190 LEU A N 1
ATOM 1391 C CA . LEU A 1 190 ? -1.153 -20.080 -13.221 1.00 55.44 190 LEU A CA 1
ATOM 1392 C C . LEU A 1 190 ? -0.126 -18.941 -13.440 1.00 55.44 190 LEU A C 1
ATOM 1394 O O . LEU A 1 190 ? 1.002 -19.234 -13.836 1.00 55.44 190 LEU A O 1
ATOM 1398 N N . PRO A 1 191 ? -0.435 -17.669 -13.108 1.00 50.09 191 PRO A N 1
ATOM 1399 C CA . PRO A 1 191 ? 0.546 -16.587 -13.095 1.00 50.09 191 PRO A CA 1
ATOM 1400 C C . PRO A 1 191 ? 1.632 -16.716 -12.035 1.00 50.09 191 PRO A C 1
ATOM 1402 O O . PRO A 1 191 ? 2.719 -16.220 -12.267 1.00 50.09 191 PRO A O 1
ATOM 1405 N N . ALA A 1 192 ? 1.391 -17.333 -10.877 1.00 48.12 192 ALA A N 1
ATOM 1406 C CA . ALA A 1 192 ? 2.377 -17.458 -9.804 1.00 48.12 192 ALA A CA 1
ATOM 1407 C C . ALA A 1 192 ? 3.424 -18.524 -10.119 1.00 48.12 192 ALA A C 1
ATOM 1409 O O . ALA A 1 192 ? 4.545 -18.397 -9.647 1.00 48.12 192 ALA A O 1
ATOM 1410 N N . LEU A 1 193 ? 3.122 -19.517 -10.958 1.00 56.34 193 LEU A N 1
ATOM 1411 C CA . LEU A 1 193 ? 4.146 -20.392 -11.530 1.00 56.34 193 LEU A CA 1
ATOM 1412 C C . LEU A 1 193 ? 5.103 -19.596 -12.438 1.00 56.34 193 LEU A C 1
ATOM 1414 O O . LEU A 1 193 ? 6.313 -19.773 -12.329 1.00 56.34 193 LEU A O 1
ATOM 1418 N N . ALA A 1 194 ? 4.602 -18.631 -13.221 1.00 53.12 194 ALA A N 1
ATOM 1419 C CA . ALA A 1 194 ? 5.439 -17.644 -13.925 1.00 53.12 194 ALA A CA 1
ATOM 1420 C C . ALA A 1 194 ? 6.062 -16.604 -12.961 1.00 53.12 194 ALA A C 1
ATOM 1422 O O . ALA A 1 194 ? 7.198 -16.158 -13.113 1.00 53.12 194 ALA A O 1
ATOM 1423 N N . GLY A 1 195 ? 5.344 -16.269 -11.894 1.00 49.06 195 GLY A N 1
ATOM 1424 C CA . GLY A 1 195 ? 5.743 -15.361 -10.831 1.00 49.06 195 GLY A CA 1
ATOM 1425 C C . GLY A 1 195 ? 6.857 -15.927 -9.959 1.00 49.06 195 GLY A C 1
ATOM 1426 O O . GLY A 1 195 ? 7.606 -15.152 -9.388 1.00 49.06 195 GLY A O 1
ATOM 1427 N N . LEU A 1 196 ? 7.029 -17.248 -9.878 1.00 55.94 196 LEU A N 1
ATOM 1428 C CA . LEU A 1 196 ? 8.160 -17.891 -9.208 1.00 55.94 196 LEU A CA 1
ATOM 1429 C C . LEU A 1 196 ? 9.459 -17.676 -9.989 1.00 55.94 196 LEU A C 1
ATOM 1431 O O . LEU A 1 196 ? 10.501 -17.470 -9.367 1.00 55.94 196 LEU A O 1
ATOM 1435 N N . PHE A 1 197 ? 9.400 -17.633 -11.325 1.00 56.00 197 PHE A N 1
ATOM 1436 C CA . PHE A 1 197 ? 10.532 -17.197 -12.148 1.00 56.00 197 PHE A CA 1
ATOM 1437 C C . PHE A 1 197 ? 10.823 -15.709 -11.935 1.00 56.00 197 PHE A C 1
ATOM 1439 O O . PHE A 1 197 ? 11.975 -15.356 -11.690 1.00 56.00 197 PHE A O 1
ATOM 1446 N N . TYR A 1 198 ? 9.790 -14.857 -11.898 1.00 52.06 198 TYR A N 1
ATOM 1447 C CA . TYR A 1 198 ? 9.942 -13.438 -11.550 1.00 52.06 198 TYR A CA 1
ATOM 1448 C C . TYR A 1 198 ? 10.503 -13.239 -10.135 1.00 52.06 198 TYR A C 1
ATOM 1450 O O . TYR A 1 198 ? 11.423 -12.456 -9.959 1.00 52.06 198 TYR A O 1
ATOM 1458 N N . LEU A 1 199 ? 10.016 -13.964 -9.126 1.00 52.47 199 LEU A N 1
ATOM 1459 C CA . LEU A 1 199 ? 10.491 -13.883 -7.746 1.00 52.47 199 LEU A CA 1
ATOM 1460 C C . LEU A 1 199 ? 11.937 -14.361 -7.652 1.00 52.47 199 LEU A C 1
ATOM 1462 O O . LEU A 1 199 ? 12.750 -13.643 -7.090 1.00 52.47 199 LEU A O 1
ATOM 1466 N N . ARG A 1 200 ? 12.293 -15.510 -8.242 1.00 64.12 200 ARG A N 1
ATOM 1467 C CA . ARG A 1 200 ? 13.686 -15.990 -8.301 1.00 64.12 200 ARG A CA 1
ATOM 1468 C C . ARG A 1 200 ? 14.607 -14.962 -8.959 1.00 64.12 200 ARG A C 1
ATOM 1470 O O . ARG A 1 200 ? 15.718 -14.750 -8.482 1.00 64.12 200 ARG A O 1
ATOM 1477 N N . TRP A 1 201 ? 14.147 -14.327 -10.034 1.00 60.47 201 TRP A N 1
ATOM 1478 C CA . TRP A 1 201 ? 14.911 -13.330 -10.777 1.00 60.47 201 TRP A CA 1
ATOM 1479 C C . TRP A 1 201 ? 15.040 -12.016 -9.995 1.00 60.47 201 TRP A C 1
ATOM 1481 O O . TRP A 1 201 ? 16.143 -11.504 -9.825 1.00 60.47 201 TRP A O 1
ATOM 1491 N N . VAL A 1 202 ? 13.945 -11.527 -9.410 1.00 53.19 202 VAL A N 1
ATOM 1492 C CA . VAL A 1 202 ? 13.931 -10.378 -8.500 1.00 53.19 202 VAL A CA 1
ATOM 1493 C C . VAL A 1 202 ? 14.903 -10.652 -7.355 1.00 53.19 202 VAL A C 1
ATOM 1495 O O . VAL A 1 202 ? 15.846 -9.877 -7.215 1.00 53.19 202 VAL A O 1
ATOM 1498 N N . PHE A 1 203 ? 14.771 -11.788 -6.652 1.00 57.66 203 PHE A N 1
ATOM 1499 C CA . PHE A 1 203 ? 15.636 -12.244 -5.549 1.00 57.66 203 PHE A CA 1
ATOM 1500 C C . PHE A 1 203 ? 17.114 -12.457 -5.910 1.00 57.66 203 PHE A C 1
ATOM 1502 O O . PHE A 1 203 ? 17.937 -12.562 -5.002 1.00 57.66 203 PHE A O 1
ATOM 1509 N N . SER A 1 204 ? 17.467 -12.482 -7.198 1.00 64.06 204 SER A N 1
ATOM 1510 C CA . SER A 1 204 ? 18.862 -12.534 -7.660 1.00 64.06 204 SER A CA 1
ATOM 1511 C C . SER A 1 204 ? 19.559 -11.168 -7.664 1.00 64.06 204 SER A C 1
ATOM 1513 O O . SER A 1 204 ? 20.781 -11.097 -7.769 1.00 64.06 204 SER A O 1
ATOM 1515 N N . SER A 1 205 ? 18.801 -10.075 -7.525 1.00 70.69 205 SER A N 1
ATOM 1516 C CA . SER A 1 205 ? 19.327 -8.709 -7.552 1.00 70.69 205 SER A CA 1
ATOM 1517 C C . SER A 1 205 ? 19.497 -8.136 -6.142 1.00 70.69 205 SER A C 1
ATOM 1519 O O . SER A 1 205 ? 18.728 -8.431 -5.237 1.00 70.69 205 SER A O 1
ATOM 1521 N N . GLY A 1 206 ? 20.447 -7.221 -5.928 1.00 77.06 206 GLY A N 1
ATOM 1522 C CA . GLY A 1 206 ? 20.524 -6.496 -4.647 1.00 77.06 206 GLY A CA 1
ATOM 1523 C C . GLY A 1 206 ? 19.243 -5.703 -4.317 1.00 77.06 206 GLY A C 1
ATOM 1524 O O . GLY A 1 206 ? 18.921 -5.482 -3.150 1.00 77.06 206 GLY A O 1
ATOM 1525 N N . VAL A 1 207 ? 18.465 -5.323 -5.339 1.00 81.81 207 VAL A N 1
ATOM 1526 C CA . VAL A 1 207 ? 17.236 -4.523 -5.203 1.00 81.81 207 VAL A CA 1
ATOM 1527 C C . VAL A 1 207 ? 16.107 -5.312 -4.537 1.00 81.81 207 VAL A C 1
ATOM 1529 O O . VAL A 1 207 ? 15.338 -4.743 -3.764 1.00 81.81 207 VAL A O 1
ATOM 1532 N N . SER A 1 208 ? 16.006 -6.623 -4.751 1.00 77.44 208 SER A N 1
ATOM 1533 C CA . SER A 1 208 ? 14.979 -7.433 -4.083 1.00 77.44 208 SER A CA 1
ATOM 1534 C C . SER A 1 208 ? 15.183 -7.571 -2.594 1.00 77.44 208 SER A C 1
ATOM 1536 O O . SER A 1 208 ? 14.200 -7.672 -1.868 1.00 77.44 208 SER A O 1
ATOM 1538 N N . LEU A 1 209 ? 16.435 -7.587 -2.132 1.00 82.50 209 LEU A N 1
ATOM 1539 C CA . LEU A 1 209 ? 16.727 -7.634 -0.708 1.00 82.50 209 LEU A CA 1
ATOM 1540 C C . LEU A 1 209 ? 16.241 -6.343 -0.040 1.00 82.50 209 LEU A C 1
ATOM 1542 O O . LEU A 1 209 ? 15.614 -6.399 1.016 1.00 82.50 209 LEU A O 1
ATOM 1546 N N . LEU A 1 210 ? 16.420 -5.199 -0.712 1.00 89.38 210 LEU A N 1
ATOM 1547 C CA . LEU A 1 210 ? 15.856 -3.917 -0.283 1.00 89.38 210 LEU A CA 1
ATOM 1548 C C . LEU A 1 210 ? 14.322 -3.924 -0.308 1.00 89.38 210 LEU A C 1
ATOM 1550 O O . LEU A 1 210 ? 13.705 -3.481 0.658 1.00 89.38 210 LEU A O 1
ATOM 1554 N N . ILE A 1 211 ? 13.696 -4.464 -1.362 1.00 87.25 211 ILE A N 1
ATOM 1555 C CA . ILE A 1 211 ? 12.231 -4.607 -1.442 1.00 87.25 211 ILE A CA 1
ATOM 1556 C C . ILE A 1 211 ? 11.712 -5.487 -0.299 1.00 87.25 211 ILE A C 1
ATOM 1558 O O . ILE A 1 211 ? 10.775 -5.102 0.397 1.00 87.25 211 ILE A O 1
ATOM 1562 N N . ALA A 1 212 ? 12.324 -6.649 -0.075 1.00 84.06 212 ALA A N 1
ATOM 1563 C CA . ALA A 1 212 ? 11.930 -7.577 0.977 1.00 84.06 212 ALA A CA 1
ATOM 1564 C C . ALA A 1 212 ? 12.077 -6.941 2.363 1.00 84.06 212 ALA A C 1
ATOM 1566 O O . ALA A 1 212 ? 11.134 -6.978 3.154 1.00 84.06 212 ALA A O 1
ATOM 1567 N N . ALA A 1 213 ? 13.211 -6.289 2.636 1.00 88.38 213 ALA A N 1
ATOM 1568 C CA . ALA A 1 213 ? 13.436 -5.564 3.883 1.00 88.38 213 ALA A CA 1
ATOM 1569 C C . ALA A 1 213 ? 12.401 -4.445 4.087 1.00 88.38 213 ALA A C 1
ATOM 1571 O O . ALA A 1 213 ? 11.818 -4.332 5.168 1.00 88.38 213 ALA A O 1
ATOM 1572 N N . ALA A 1 214 ? 12.111 -3.664 3.042 1.00 91.88 214 ALA A N 1
ATOM 1573 C CA . ALA A 1 214 ? 11.106 -2.607 3.083 1.00 91.88 214 ALA A CA 1
ATOM 1574 C C . ALA A 1 214 ? 9.699 -3.157 3.362 1.00 91.88 214 ALA A C 1
ATOM 1576 O O . ALA A 1 214 ? 8.974 -2.587 4.176 1.00 91.88 214 ALA A O 1
ATOM 1577 N N . LEU A 1 215 ? 9.315 -4.280 2.746 1.00 88.00 215 LEU A N 1
ATOM 1578 C CA . LEU A 1 215 ? 8.015 -4.918 2.974 1.00 88.00 215 LEU A CA 1
ATOM 1579 C C . LEU A 1 215 ? 7.904 -5.526 4.378 1.00 88.00 215 LEU A C 1
ATOM 1581 O O . LEU A 1 215 ? 6.876 -5.351 5.029 1.00 88.00 215 LEU A O 1
ATOM 1585 N N . VAL A 1 216 ? 8.953 -6.179 4.885 1.00 87.94 216 VAL A N 1
ATOM 1586 C CA . VAL A 1 216 ? 8.991 -6.685 6.270 1.00 87.94 216 VAL A CA 1
ATOM 1587 C C . VAL A 1 216 ? 8.844 -5.532 7.262 1.00 87.94 216 VAL A C 1
ATOM 1589 O O . VAL A 1 216 ? 8.026 -5.604 8.184 1.00 87.94 216 VAL A O 1
ATOM 1592 N N . LEU A 1 217 ? 9.575 -4.437 7.045 1.00 93.62 217 LEU A N 1
ATOM 1593 C CA . LEU A 1 217 ? 9.469 -3.243 7.876 1.00 93.62 217 LEU A CA 1
ATOM 1594 C C . LEU A 1 217 ? 8.074 -2.608 7.775 1.00 93.62 217 LEU A C 1
ATOM 1596 O O . LEU A 1 217 ? 7.505 -2.225 8.797 1.00 93.62 217 LEU A O 1
ATOM 1600 N N . ALA A 1 218 ? 7.479 -2.563 6.581 1.00 92.38 218 ALA A N 1
ATOM 1601 C CA . ALA A 1 218 ? 6.114 -2.081 6.389 1.00 92.38 218 ALA A CA 1
ATOM 1602 C C . ALA A 1 218 ? 5.100 -2.931 7.171 1.00 92.38 218 ALA A C 1
ATOM 1604 O O . ALA A 1 218 ? 4.249 -2.375 7.863 1.00 92.38 218 ALA A O 1
ATOM 1605 N N . VAL A 1 219 ? 5.218 -4.263 7.148 1.00 91.00 219 VAL A N 1
ATOM 1606 C CA . VAL A 1 219 ? 4.360 -5.168 7.935 1.00 91.00 219 VAL A CA 1
ATOM 1607 C C . VAL A 1 219 ? 4.539 -4.936 9.436 1.00 91.00 219 VAL A C 1
ATOM 1609 O O . VAL A 1 219 ? 3.548 -4.864 10.171 1.00 91.00 219 VAL A O 1
ATOM 1612 N N . ALA A 1 220 ? 5.777 -4.769 9.906 1.00 93.62 220 ALA A N 1
ATOM 1613 C CA . ALA A 1 220 ? 6.060 -4.480 11.309 1.00 93.62 220 ALA A CA 1
ATOM 1614 C C . ALA A 1 220 ? 5.424 -3.150 11.750 1.00 93.62 220 ALA A C 1
ATOM 1616 O O . ALA A 1 220 ? 4.732 -3.097 12.770 1.00 93.62 220 ALA A O 1
ATOM 1617 N N . LEU A 1 221 ? 5.591 -2.088 10.960 1.00 96.06 221 LEU A N 1
ATOM 1618 C CA . LEU A 1 221 ? 5.001 -0.775 11.224 1.00 96.06 221 LEU A CA 1
ATOM 1619 C C . LEU A 1 221 ? 3.469 -0.810 11.158 1.00 96.06 221 LEU A C 1
ATOM 1621 O O . LEU A 1 221 ? 2.813 -0.300 12.066 1.00 96.06 221 LEU A O 1
ATOM 1625 N N . ALA A 1 222 ? 2.887 -1.473 10.156 1.00 92.69 222 ALA A N 1
ATOM 1626 C CA . ALA A 1 222 ? 1.442 -1.666 10.055 1.00 92.69 222 ALA A CA 1
ATOM 1627 C C . ALA A 1 222 ? 0.896 -2.373 11.304 1.00 92.69 222 ALA A C 1
ATOM 1629 O O . ALA A 1 222 ? -0.062 -1.903 11.916 1.00 92.69 222 ALA A O 1
ATOM 1630 N N . THR A 1 223 ? 1.563 -3.437 11.754 1.00 93.75 223 THR A N 1
ATOM 1631 C CA . THR A 1 223 ? 1.215 -4.163 12.984 1.00 93.75 223 THR A CA 1
ATOM 1632 C C . THR A 1 223 ? 1.218 -3.236 14.205 1.00 93.75 223 THR A C 1
ATOM 1634 O O . THR A 1 223 ? 0.271 -3.249 14.993 1.00 93.75 223 THR A O 1
ATOM 1637 N N . ARG A 1 224 ? 2.219 -2.352 14.339 1.00 97.31 224 ARG A N 1
ATOM 1638 C CA . ARG A 1 224 ? 2.281 -1.353 15.426 1.00 97.31 224 ARG A CA 1
ATOM 1639 C C . ARG A 1 224 ? 1.147 -0.324 15.362 1.00 97.31 224 ARG A C 1
ATOM 1641 O O . ARG A 1 224 ? 0.621 0.061 16.411 1.00 97.31 224 ARG A O 1
ATOM 1648 N N . VAL A 1 225 ? 0.731 0.100 14.165 1.00 94.88 225 VAL A N 1
ATOM 1649 C CA . VAL A 1 225 ? -0.436 0.989 14.012 1.00 94.88 225 VAL A CA 1
ATOM 1650 C C . VAL A 1 225 ? -1.717 0.282 14.423 1.00 94.88 225 VAL A C 1
ATOM 1652 O O . VAL A 1 225 ? -2.496 0.843 15.191 1.00 94.88 225 VAL A O 1
ATOM 1655 N N . PHE A 1 226 ? -1.934 -0.948 13.954 1.00 93.75 226 PHE A N 1
ATOM 1656 C CA . PHE A 1 226 ? -3.122 -1.721 14.314 1.00 93.75 226 PHE A CA 1
ATOM 1657 C C . PHE A 1 226 ? -3.183 -2.007 15.817 1.00 93.75 226 PHE A C 1
ATOM 1659 O O . PHE A 1 226 ? -4.267 -1.930 16.392 1.00 93.75 226 PHE A O 1
ATOM 1666 N N . ALA A 1 227 ? -2.040 -2.250 16.469 1.00 95.75 227 ALA A N 1
ATOM 1667 C CA . ALA A 1 227 ? -1.959 -2.333 17.926 1.00 95.75 227 ALA A CA 1
ATOM 1668 C C . ALA A 1 227 ? -2.437 -1.037 18.592 1.00 95.75 227 ALA A C 1
ATOM 1670 O O . ALA A 1 227 ? -3.327 -1.070 19.434 1.00 95.75 227 ALA A O 1
ATOM 1671 N N . SER A 1 228 ? -1.925 0.111 18.141 1.00 94.44 228 SER A N 1
ATOM 1672 C CA . SER A 1 228 ? -2.310 1.420 18.686 1.00 94.44 228 SER A CA 1
ATOM 1673 C C . SER A 1 228 ? -3.799 1.727 18.468 1.00 94.44 228 SER A C 1
ATOM 1675 O O . SER A 1 228 ? -4.472 2.248 19.358 1.00 94.44 228 SER A O 1
ATOM 1677 N N . ALA A 1 229 ? -4.339 1.383 17.295 1.00 92.25 229 ALA A N 1
ATOM 1678 C CA . ALA A 1 229 ? -5.762 1.524 16.989 1.00 92.25 229 ALA A CA 1
ATOM 1679 C C . ALA A 1 229 ? -6.629 0.589 17.849 1.00 92.25 229 ALA A C 1
ATOM 1681 O O . ALA A 1 229 ? -7.715 0.977 18.277 1.00 92.25 229 ALA A O 1
ATOM 1682 N N . ALA A 1 230 ? -6.148 -0.625 18.129 1.00 93.81 230 ALA A N 1
ATOM 1683 C CA . ALA A 1 230 ? -6.812 -1.584 19.002 1.00 93.81 230 ALA A CA 1
ATOM 1684 C C . ALA A 1 230 ? -6.843 -1.105 20.459 1.00 93.81 230 ALA A C 1
ATOM 1686 O O . ALA A 1 230 ? -7.910 -1.114 21.069 1.00 93.81 230 ALA A O 1
ATOM 1687 N N . ASP A 1 231 ? -5.718 -0.625 20.988 1.00 94.56 231 ASP A N 1
ATOM 1688 C CA . ASP A 1 231 ? -5.639 -0.083 22.349 1.00 94.56 231 ASP A CA 1
ATOM 1689 C C . ASP A 1 231 ? -6.574 1.128 22.502 1.00 94.56 231 ASP A C 1
ATOM 1691 O O . ASP A 1 231 ? -7.311 1.243 23.483 1.00 94.56 231 ASP A O 1
ATOM 1695 N N . ARG A 1 232 ? -6.646 1.989 21.475 1.00 91.44 232 ARG A N 1
ATOM 1696 C CA . ARG A 1 232 ? -7.599 3.106 21.439 1.00 91.44 232 ARG A CA 1
ATOM 1697 C C . ARG A 1 232 ? -9.053 2.638 21.392 1.00 91.44 232 ARG A C 1
ATOM 1699 O O . ARG A 1 232 ? -9.886 3.222 22.078 1.00 91.44 232 ARG A O 1
ATOM 1706 N N . ALA A 1 233 ? -9.360 1.609 20.605 1.00 92.06 233 ALA A N 1
ATOM 1707 C CA . ALA A 1 233 ? -10.702 1.034 20.531 1.00 92.06 233 ALA A CA 1
ATOM 1708 C C . ALA A 1 233 ? -11.153 0.459 21.884 1.00 92.06 233 ALA A C 1
ATOM 1710 O O . ALA A 1 233 ? -12.312 0.622 22.256 1.00 92.06 233 ALA A O 1
ATOM 1711 N N . VAL A 1 234 ? -10.241 -0.159 22.645 1.00 94.56 234 VAL A N 1
ATOM 1712 C CA . VAL A 1 234 ? -10.521 -0.635 24.012 1.00 94.56 234 VAL A CA 1
ATOM 1713 C C . VAL A 1 234 ? -10.761 0.540 24.959 1.00 94.56 234 VAL A C 1
ATOM 1715 O O . VAL A 1 234 ? -11.758 0.542 25.676 1.00 94.56 234 VAL A O 1
ATOM 1718 N N . LEU A 1 235 ? -9.904 1.565 24.918 1.00 94.06 235 LEU A N 1
ATOM 1719 C CA . LEU A 1 235 ? -10.011 2.742 25.787 1.00 94.06 235 LEU A CA 1
ATOM 1720 C C . LEU A 1 235 ? -11.312 3.530 25.567 1.00 94.06 235 LEU A C 1
ATOM 1722 O O . LEU A 1 235 ? -11.913 4.006 26.523 1.00 94.06 235 LEU A O 1
ATOM 1726 N N . VAL A 1 236 ? -11.765 3.644 24.316 1.00 92.88 236 VAL A N 1
ATOM 1727 C CA . VAL A 1 236 ? -13.028 4.319 23.953 1.00 92.88 236 VAL A CA 1
ATOM 1728 C C . VAL A 1 236 ? -14.235 3.369 24.051 1.00 92.88 236 VAL A C 1
ATOM 1730 O O . VAL A 1 236 ? -15.374 3.808 23.934 1.00 92.88 236 VAL A O 1
ATOM 1733 N N . ARG A 1 237 ? -14.004 2.069 24.289 1.00 91.69 237 ARG A N 1
ATOM 1734 C CA . ARG A 1 237 ? -15.015 0.998 24.245 1.00 91.69 237 ARG A CA 1
ATOM 1735 C C . ARG A 1 237 ? -15.807 0.956 22.935 1.00 91.69 237 ARG A C 1
ATOM 1737 O O . ARG A 1 237 ? -16.986 0.613 22.917 1.00 91.69 237 ARG A O 1
ATOM 1744 N N . ASP A 1 238 ? -15.142 1.261 21.823 1.00 88.50 238 ASP A N 1
ATOM 1745 C CA . ASP A 1 238 ? -15.763 1.342 20.504 1.00 88.50 238 ASP A CA 1
ATOM 1746 C C . ASP A 1 238 ? -14.943 0.601 19.435 1.00 88.50 238 ASP A C 1
ATOM 1748 O O . ASP A 1 238 ? -13.878 1.034 18.986 1.00 88.50 238 ASP A O 1
ATOM 1752 N N . VAL A 1 239 ? -15.477 -0.539 18.983 1.00 89.62 239 VAL A N 1
ATOM 1753 C CA . VAL A 1 239 ? -14.877 -1.392 17.939 1.00 89.62 239 VAL A CA 1
ATOM 1754 C C . VAL A 1 239 ? -14.919 -0.728 16.557 1.00 89.62 239 VAL A C 1
ATOM 1756 O O . VAL A 1 239 ? -14.179 -1.136 15.648 1.00 89.62 239 VAL A O 1
ATOM 1759 N N . THR A 1 240 ? -15.763 0.291 16.368 1.00 88.38 240 THR A N 1
ATOM 1760 C CA . THR A 1 240 ? -15.837 1.018 15.099 1.00 88.38 240 THR A CA 1
ATOM 1761 C C . THR A 1 240 ? -14.526 1.732 14.799 1.00 88.38 240 THR A C 1
ATOM 1763 O O . THR A 1 240 ? -14.135 1.747 13.641 1.00 88.38 240 THR A O 1
ATOM 1766 N N . VAL A 1 241 ? -13.760 2.179 15.804 1.00 88.06 241 VAL A N 1
ATOM 1767 C CA . VAL A 1 241 ? -12.443 2.819 15.606 1.00 88.06 241 VAL A CA 1
ATOM 1768 C C . VAL A 1 241 ? -11.485 1.902 14.836 1.00 88.06 241 VAL A C 1
ATOM 1770 O O . VAL A 1 241 ? -10.944 2.290 13.800 1.00 88.06 241 VAL A O 1
ATOM 1773 N N . LEU A 1 242 ? -11.322 0.656 15.294 1.00 91.25 242 LEU A N 1
ATOM 1774 C CA . LEU A 1 242 ? -10.456 -0.330 14.637 1.00 91.25 242 LEU A CA 1
ATOM 1775 C C . LEU A 1 242 ? -10.985 -0.715 13.246 1.00 91.25 242 LEU A C 1
ATOM 1777 O O . LEU A 1 242 ? -10.210 -0.941 12.319 1.00 91.25 242 LEU A O 1
ATOM 1781 N N . THR A 1 243 ? -12.308 -0.809 13.102 1.00 88.88 243 THR A N 1
ATOM 1782 C CA . THR A 1 243 ? -12.950 -1.205 11.840 1.00 88.88 243 THR A CA 1
ATOM 1783 C C . THR A 1 243 ? -12.842 -0.103 10.786 1.00 88.88 243 THR A C 1
ATOM 1785 O O . THR A 1 243 ? -12.485 -0.390 9.649 1.00 88.88 243 THR A O 1
ATOM 1788 N N . SER A 1 244 ? -13.060 1.156 11.163 1.00 83.69 244 SER A N 1
ATOM 1789 C CA . SER A 1 244 ? -12.864 2.326 10.305 1.00 83.69 244 SER A CA 1
ATOM 1790 C C . SER A 1 244 ? -11.406 2.467 9.887 1.00 83.69 244 SER A C 1
ATOM 1792 O O . SER A 1 244 ? -11.131 2.700 8.715 1.00 83.69 244 SER A O 1
ATOM 1794 N N . PHE A 1 245 ? -10.462 2.249 10.809 1.00 87.31 245 PHE A N 1
ATOM 1795 C CA . PHE A 1 245 ? -9.038 2.249 10.475 1.00 87.31 245 PHE A CA 1
ATOM 1796 C C . PHE A 1 245 ? -8.673 1.147 9.464 1.00 87.31 245 PHE A C 1
ATOM 1798 O O . PHE A 1 245 ? -7.921 1.400 8.521 1.00 87.31 245 PHE A O 1
ATOM 1805 N N . PHE A 1 246 ? -9.230 -0.060 9.620 1.00 88.44 2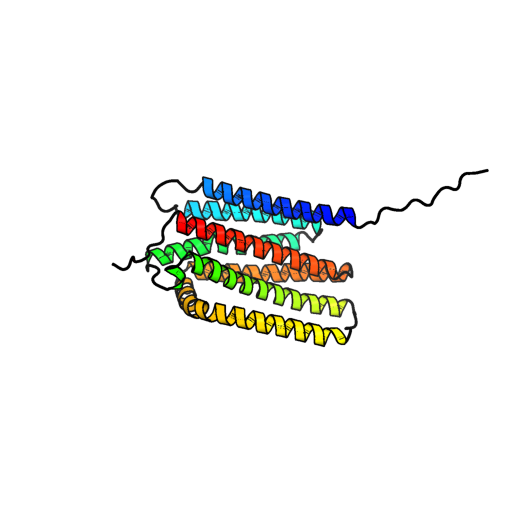46 PHE A N 1
ATOM 1806 C CA . PHE A 1 246 ? -9.045 -1.153 8.663 1.00 88.44 246 PHE A CA 1
ATOM 1807 C C . PHE A 1 246 ? -9.568 -0.791 7.270 1.00 88.44 246 PHE A C 1
ATOM 1809 O O . PHE A 1 246 ? -8.826 -0.916 6.299 1.00 88.44 246 PHE A O 1
ATOM 1816 N N . TRP A 1 247 ? -10.810 -0.309 7.172 1.00 84.25 247 TRP A N 1
ATOM 1817 C CA . TRP A 1 247 ? -11.403 0.076 5.890 1.00 84.25 247 TRP A CA 1
ATOM 1818 C C . TRP A 1 247 ? -10.659 1.227 5.226 1.00 84.25 247 TRP A C 1
ATOM 1820 O O . TRP A 1 247 ? -10.409 1.165 4.028 1.00 84.25 247 TRP A O 1
ATOM 1830 N N . LEU A 1 248 ? -10.242 2.231 6.001 1.00 82.44 248 LEU A N 1
ATOM 1831 C CA . LEU A 1 248 ? -9.412 3.320 5.496 1.00 82.44 248 LEU A CA 1
ATOM 1832 C C . LEU A 1 248 ? -8.091 2.788 4.930 1.00 82.44 248 LEU A C 1
ATOM 1834 O O . LEU A 1 248 ? -7.712 3.134 3.816 1.00 82.44 248 LEU A O 1
ATOM 1838 N N . SER A 1 249 ? -7.415 1.908 5.670 1.00 84.69 249 SER A N 1
ATOM 1839 C CA . SER A 1 249 ? -6.154 1.308 5.224 1.00 84.69 249 SER A CA 1
ATOM 1840 C C . SER A 1 249 ? -6.332 0.467 3.957 1.00 84.69 249 SER A C 1
ATOM 1842 O O . SER A 1 249 ? -5.498 0.525 3.058 1.00 84.69 249 SER A O 1
ATOM 1844 N N . LEU A 1 250 ? -7.431 -0.285 3.857 1.00 82.38 250 LEU A N 1
ATOM 1845 C CA . LEU A 1 250 ? -7.754 -1.092 2.681 1.00 82.38 250 LEU A CA 1
ATOM 1846 C C . LEU A 1 250 ? -8.105 -0.223 1.464 1.00 82.38 250 LEU A C 1
ATOM 1848 O O . LEU A 1 250 ? -7.685 -0.531 0.352 1.00 82.38 250 LEU A O 1
ATOM 1852 N N . ALA A 1 251 ? -8.829 0.879 1.667 1.00 78.50 251 ALA A N 1
ATOM 1853 C CA . ALA A 1 251 ? -9.140 1.836 0.609 1.00 78.50 251 ALA A CA 1
ATOM 1854 C C . ALA A 1 251 ? -7.867 2.491 0.056 1.00 78.50 251 ALA A C 1
ATOM 1856 O O . ALA A 1 251 ? -7.685 2.562 -1.157 1.00 78.50 251 ALA A O 1
ATOM 1857 N N . LEU A 1 252 ? -6.944 2.894 0.934 1.00 79.00 252 LEU A N 1
ATOM 1858 C CA . LEU A 1 252 ? -5.634 3.415 0.533 1.00 79.00 252 LEU A CA 1
ATOM 1859 C C . LEU A 1 252 ? -4.823 2.368 -0.228 1.00 79.00 252 LEU A C 1
ATOM 1861 O O . LEU A 1 252 ? -4.231 2.672 -1.257 1.00 79.00 252 LEU A O 1
ATOM 1865 N N . LEU A 1 253 ? -4.834 1.120 0.240 1.00 83.00 253 LEU A N 1
ATOM 1866 C CA . LEU A 1 253 ? -4.165 0.012 -0.433 1.00 83.00 253 LEU A CA 1
ATOM 1867 C C . LEU A 1 253 ? -4.687 -0.209 -1.860 1.00 83.00 253 LEU A C 1
ATOM 1869 O O . LEU A 1 253 ? -3.890 -0.436 -2.775 1.00 83.00 253 LEU A O 1
ATOM 1873 N N . ALA A 1 254 ? -6.009 -0.152 -2.040 1.00 77.81 254 ALA A N 1
ATOM 1874 C CA . ALA A 1 254 ? -6.658 -0.256 -3.343 1.00 77.81 254 ALA A CA 1
ATOM 1875 C C . ALA A 1 254 ? -6.283 0.925 -4.242 1.00 77.81 254 ALA A C 1
ATOM 1877 O O . ALA A 1 254 ? -5.916 0.727 -5.398 1.00 77.81 254 ALA A O 1
ATOM 1878 N N . LEU A 1 255 ? -6.283 2.138 -3.689 1.00 75.12 255 LEU A N 1
ATOM 1879 C CA . LEU A 1 255 ? -5.893 3.346 -4.405 1.00 75.12 255 LEU A CA 1
ATOM 1880 C C . LEU A 1 255 ? -4.433 3.286 -4.874 1.00 75.12 255 LEU A C 1
ATOM 1882 O O . LEU A 1 255 ? -4.160 3.528 -6.046 1.00 75.12 255 LEU A O 1
ATOM 1886 N N . TYR A 1 256 ? -3.503 2.863 -4.013 1.00 78.88 256 TYR A N 1
ATOM 1887 C CA . TYR A 1 256 ? -2.108 2.635 -4.406 1.00 78.88 256 TYR A CA 1
ATOM 1888 C C . TYR A 1 256 ? -1.965 1.577 -5.496 1.00 78.88 256 TYR A C 1
ATOM 1890 O O . TYR A 1 256 ? -1.083 1.695 -6.342 1.00 78.88 256 TYR A O 1
ATOM 1898 N N . HIS A 1 257 ? -2.797 0.535 -5.486 1.00 81.38 257 HIS A N 1
ATOM 1899 C CA . HIS A 1 257 ? -2.785 -0.465 -6.551 1.00 81.38 257 HIS A CA 1
ATOM 1900 C C . HIS A 1 257 ? -3.281 0.097 -7.871 1.00 81.38 257 HIS A C 1
ATOM 1902 O O . HIS A 1 257 ? -2.618 -0.115 -8.880 1.00 81.38 257 HIS A O 1
ATOM 1908 N N . LEU A 1 258 ? -4.386 0.840 -7.862 1.00 75.62 258 LEU A N 1
ATOM 1909 C CA . LEU A 1 258 ? -4.911 1.477 -9.064 1.00 75.62 258 LEU A CA 1
ATOM 1910 C C . LEU A 1 258 ? -3.871 2.421 -9.681 1.00 75.62 258 LEU A C 1
ATOM 1912 O O . LEU A 1 258 ? -3.582 2.327 -10.870 1.00 75.62 258 LEU A O 1
ATOM 1916 N N . LEU A 1 259 ? -3.247 3.269 -8.861 1.00 74.62 259 LEU A N 1
ATOM 1917 C CA . LEU A 1 259 ? -2.184 4.166 -9.316 1.00 74.62 259 LEU A CA 1
ATOM 1918 C C . LEU A 1 259 ? -0.979 3.421 -9.857 1.00 74.62 259 LEU A C 1
ATOM 1920 O O . LEU A 1 259 ? -0.410 3.827 -10.860 1.00 74.62 259 LEU A O 1
ATOM 1924 N N . TRP A 1 260 ? -0.581 2.343 -9.191 1.00 82.88 260 TRP A N 1
ATOM 1925 C CA . TRP A 1 260 ? 0.535 1.526 -9.637 1.00 82.88 260 TRP A CA 1
ATOM 1926 C C . TRP A 1 260 ? 0.251 0.858 -10.984 1.00 82.88 260 TRP A C 1
ATOM 1928 O O . TRP A 1 260 ? 1.140 0.820 -11.827 1.00 82.88 260 TRP A O 1
ATOM 1938 N N . VAL A 1 261 ? -0.981 0.394 -11.221 1.00 75.88 261 VAL A N 1
ATOM 1939 C CA . VAL A 1 261 ? -1.408 -0.133 -12.527 1.00 75.88 261 VAL A CA 1
ATOM 1940 C C . VAL A 1 261 ? -1.306 0.940 -13.595 1.00 75.88 261 VAL A C 1
ATOM 1942 O O . VAL A 1 261 ? -0.658 0.713 -14.609 1.00 75.88 261 VAL A O 1
ATOM 1945 N N . VAL A 1 262 ? -1.902 2.112 -13.360 1.00 72.88 262 VAL A N 1
ATOM 1946 C CA . VAL A 1 262 ? -1.843 3.232 -14.311 1.00 72.88 262 VAL A CA 1
ATOM 1947 C C . VAL A 1 262 ? -0.391 3.619 -14.585 1.00 72.88 262 VAL A C 1
ATOM 1949 O O . VAL A 1 262 ? 0.000 3.746 -15.738 1.00 72.88 262 VAL A O 1
ATOM 1952 N N . TYR A 1 263 ? 0.426 3.729 -13.539 1.00 76.25 263 TYR A N 1
ATOM 1953 C CA . TYR A 1 263 ? 1.847 4.031 -13.647 1.00 76.25 263 TYR A CA 1
ATOM 1954 C C . TYR A 1 263 ? 2.602 2.987 -14.480 1.00 76.25 263 TYR A C 1
ATOM 1956 O O . TYR A 1 263 ? 3.362 3.360 -15.367 1.00 76.25 263 TYR A O 1
ATOM 1964 N N . LEU A 1 264 ? 2.383 1.690 -14.239 1.00 76.44 264 LEU A N 1
ATOM 1965 C CA . LEU A 1 264 ? 3.016 0.632 -15.026 1.00 76.44 264 LEU A CA 1
ATOM 1966 C C . LEU A 1 264 ? 2.547 0.630 -16.478 1.00 76.44 264 LEU A C 1
ATOM 1968 O O . LEU A 1 264 ? 3.371 0.444 -17.364 1.00 76.44 264 LEU A O 1
ATOM 1972 N N . LEU A 1 265 ? 1.256 0.851 -16.730 1.00 72.19 265 LEU A N 1
ATOM 1973 C CA . LEU A 1 265 ? 0.732 0.952 -18.090 1.00 72.19 265 LEU A CA 1
ATOM 1974 C C . LEU A 1 265 ? 1.393 2.114 -18.830 1.00 72.19 265 LEU A C 1
ATOM 1976 O O . LEU A 1 265 ? 1.940 1.896 -19.903 1.00 72.19 265 LEU A O 1
ATOM 1980 N N . VAL A 1 266 ? 1.438 3.305 -18.220 1.00 72.31 266 VAL A N 1
ATOM 1981 C CA . VAL A 1 266 ? 2.134 4.474 -18.781 1.00 72.31 266 VAL A CA 1
ATOM 1982 C C . VAL A 1 266 ? 3.602 4.151 -19.048 1.00 72.31 266 VAL A C 1
ATOM 1984 O O . VAL A 1 266 ? 4.107 4.435 -20.133 1.00 72.31 266 VAL A O 1
ATOM 1987 N N . LEU A 1 267 ? 4.281 3.513 -18.093 1.00 72.00 267 LEU A N 1
ATOM 1988 C CA . LEU A 1 267 ? 5.687 3.150 -18.224 1.00 72.00 267 LEU A CA 1
ATOM 1989 C C . LEU A 1 267 ? 5.920 2.195 -19.402 1.00 72.00 267 LEU A C 1
ATOM 1991 O O . LEU A 1 267 ? 6.836 2.426 -20.181 1.00 72.00 267 LEU A O 1
ATOM 1995 N N . VAL A 1 268 ? 5.076 1.175 -19.573 1.00 71.38 268 VAL A N 1
ATOM 1996 C CA . VAL A 1 268 ? 5.174 0.215 -20.686 1.00 71.38 268 VAL A CA 1
ATOM 1997 C C . VAL A 1 268 ? 4.779 0.847 -22.027 1.00 71.38 268 VAL A C 1
ATOM 1999 O O . VAL A 1 268 ? 5.336 0.473 -23.054 1.00 71.38 268 VAL A O 1
ATOM 2002 N N . THR A 1 269 ? 3.858 1.819 -22.044 1.00 70.00 269 THR A N 1
ATOM 2003 C CA . THR A 1 269 ? 3.462 2.517 -23.282 1.00 70.00 269 THR A CA 1
ATOM 2004 C C . THR A 1 269 ? 4.487 3.547 -23.744 1.00 70.00 269 THR A C 1
ATOM 2006 O O . THR A 1 269 ? 4.769 3.630 -24.934 1.00 70.00 269 THR A O 1
ATOM 2009 N N . VAL A 1 270 ? 5.047 4.335 -22.820 1.00 68.56 270 VAL A N 1
ATOM 2010 C CA . VAL A 1 270 ? 6.064 5.353 -23.138 1.00 68.56 270 VAL A CA 1
ATOM 2011 C C . VAL A 1 270 ? 7.388 4.679 -23.464 1.00 68.56 270 VAL A C 1
ATOM 2013 O O . VAL A 1 270 ? 8.151 5.155 -24.302 1.00 68.56 270 VAL A O 1
ATOM 2016 N N . TRP A 1 271 ? 7.652 3.546 -22.818 1.00 67.94 271 TRP A N 1
ATOM 2017 C CA . TRP A 1 271 ? 8.858 2.782 -23.024 1.00 67.94 271 TRP A CA 1
ATOM 2018 C C . TRP A 1 271 ? 8.533 1.333 -23.367 1.00 67.94 271 TRP A C 1
ATOM 2020 O O . TRP A 1 271 ? 8.422 0.495 -22.463 1.00 67.94 271 TRP A O 1
ATOM 2030 N N . PRO A 1 272 ? 8.406 1.014 -24.669 1.00 63.69 272 PRO A N 1
ATOM 2031 C CA . PRO A 1 272 ? 8.172 -0.355 -25.080 1.00 63.69 272 PRO A CA 1
ATOM 2032 C C . PRO A 1 272 ? 9.330 -1.215 -24.572 1.00 63.69 272 PRO A C 1
ATOM 2034 O O . PRO A 1 272 ? 10.497 -1.023 -24.931 1.00 63.69 272 PRO A O 1
ATOM 2037 N N . LEU A 1 273 ? 8.997 -2.140 -23.671 1.00 61.84 273 LEU A N 1
ATOM 2038 C CA . LEU A 1 273 ? 9.924 -3.151 -23.178 1.00 61.84 273 LEU A CA 1
ATOM 2039 C C . LEU A 1 273 ? 10.479 -3.932 -24.379 1.00 61.84 273 LEU A C 1
ATOM 2041 O O . LEU A 1 273 ? 9.846 -3.988 -25.434 1.00 61.84 273 LEU A O 1
ATOM 2045 N N . ARG A 1 274 ? 11.671 -4.531 -24.252 1.00 54.84 274 ARG A N 1
ATOM 2046 C CA . ARG A 1 274 ? 12.232 -5.322 -25.353 1.00 54.84 274 ARG A CA 1
ATOM 2047 C C . ARG A 1 274 ? 11.440 -6.623 -25.421 1.00 54.84 274 ARG A C 1
ATOM 2049 O O . ARG A 1 274 ? 11.782 -7.592 -24.753 1.00 54.84 274 ARG A O 1
ATOM 2056 N N . VAL A 1 275 ? 10.369 -6.623 -26.199 1.00 55.19 275 VAL A N 1
ATOM 2057 C CA . VAL A 1 275 ? 9.628 -7.823 -26.578 1.00 55.19 275 VAL A CA 1
ATOM 2058 C C . VAL A 1 275 ? 10.224 -8.360 -27.871 1.00 55.19 275 VAL A C 1
ATOM 2060 O O . VAL A 1 275 ? 10.472 -7.610 -28.815 1.00 55.19 275 VAL A O 1
ATOM 2063 N N . VAL A 1 276 ? 10.512 -9.661 -27.900 1.00 48.44 276 VAL A N 1
ATOM 2064 C CA . VAL A 1 276 ? 10.917 -10.336 -29.135 1.00 48.44 276 VAL A CA 1
ATOM 2065 C C . VAL A 1 276 ? 9.685 -10.368 -30.033 1.00 48.44 276 VAL A C 1
ATOM 2067 O O . VAL A 1 276 ? 8.715 -11.042 -29.703 1.00 48.44 276 VAL A O 1
ATOM 2070 N N . THR A 1 277 ? 9.694 -9.633 -31.143 1.00 44.00 277 THR A N 1
ATOM 2071 C CA . THR A 1 277 ? 8.701 -9.825 -32.201 1.00 44.00 277 THR A CA 1
ATOM 2072 C C . THR A 1 277 ? 9.020 -11.145 -32.904 1.00 44.00 277 THR A C 1
ATOM 2074 O O . THR A 1 277 ? 10.110 -11.264 -33.475 1.00 44.00 277 THR A O 1
ATOM 2077 N N . PRO A 1 278 ? 8.139 -12.165 -32.846 1.00 45.53 278 PRO A N 1
ATOM 2078 C CA . PRO A 1 278 ? 8.326 -13.345 -33.674 1.00 45.53 278 PRO A CA 1
ATOM 2079 C C . PRO A 1 278 ? 8.280 -12.896 -35.139 1.00 45.53 278 PRO A C 1
ATOM 2081 O O . PRO A 1 278 ? 7.370 -12.166 -35.534 1.00 45.53 278 PRO A O 1
ATOM 2084 N N . LYS A 1 279 ? 9.324 -13.252 -35.894 1.00 41.06 279 LYS A N 1
ATOM 2085 C CA . LYS A 1 279 ? 9.367 -13.066 -37.348 1.00 41.06 279 LYS A CA 1
ATOM 2086 C C . LYS A 1 279 ? 8.439 -14.054 -38.035 1.00 41.06 279 LYS A C 1
ATOM 2088 O O . LYS A 1 279 ? 8.370 -15.203 -37.546 1.00 41.06 279 LYS A O 1
#

pLDDT: mean 73.33, std 14.45, range [41.06, 97.31]

Foldseek 3Di:
DDPDD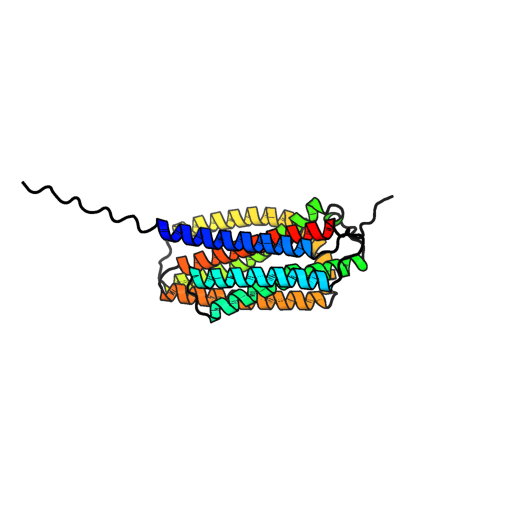DPDDDDDPPPVLVVVLVVLVVVLLVLLVVLLVVLVVQADPDDDAGDLVSLQVSLVSSLVSNLVSQLCSCVVRQVFPPLLNVLVSLLSSLVSCLLRRLVVVLVQVVLVVDPPADPLQVCVVRNLVLVLLVVLVVVLVLLVVLLVVLLVVLCVLLVVDDDPVVVVVVVVVVVVCVVVVVVSVVSVVVVVVVVVVVLVSSVVDPSNVVSVVSNVSSSVSSSVSLVSQSVVCNVVVHPVSSVVVSVVVSVSSVVSSVSSSVSVVVSCVSPPRPHDDDD

Radius of gyration: 22.8 Å; chains: 1; bounding box: 76×52×65 Å